Protein AF-A0A8T8WXA3-F1 (afdb_monomer_lite)

Foldseek 3Di:
DQAQPPAKDADPVVQWIFRDRDCVVCVLVVVVCLRTDHPVLLVVVVVVCVVQVQKDFADDPVNDDDLDPPQLALDPDSPDPHHRIDGDLHGPSLLVLLLVLQLVLLVVVLVPDDDPVVVVVVVVVPDDDQPQDDQLLLDVVLCVLLVQDCPFSRNSNSPVNSPRNDDPGRRSDFASDVQKGHDHSVVQSPWQCSCLLVVDPVCVVPVSQDWFAKHFGIAGAPPDPPDDGPVPGDFDPDPAPPVQCCLVVPPDDDPDPRGGDGFGKIQGIGSSHSLRHRQAIKGFAPFWDCQVQADAAPSGHTAQADSVPPPPRDRDRTHRIHQFDQHSSHGGRGGDGSSVVSND

Secondary structure (DSSP, 8-state):
----TTEEEEETTTTEEEEES-HHHHHHHHHTSTT-EEHHHHHHHHHHHHHTTSEEE---TTSS------SS---SS-----SSEEEPSS-HHHHHHHHHHHHHHHHHHHHHSPPHHHHHHHHTT--S----BPPTT-SHHHHHHTT--TTSHHHHHHHHHHHHS--SSPBS--EEETTEEPPPHHHHHS-TTTTGGGGSHHHHH-GGGPPBPPEEEEEEPPS-TTSPPPSS--EE-----HHHHTTTS-TTT--PPPPPEESEEEEPPB--STT--TTEEEEEEEEEE-TTS--B-TTSPBTT--TT-TTS-PPPS-EEEES--SB-SSSBTPPEEHHHHHH-

Structure (mmCIF, N/CA/C/O backbone):
data_AF-A0A8T8WXA3-F1
#
_entry.id   AF-A0A8T8WXA3-F1
#
loop_
_atom_site.group_PDB
_atom_site.id
_atom_site.type_symbol
_atom_site.label_atom_id
_atom_site.label_alt_id
_atom_site.label_comp_id
_atom_site.label_asym_id
_atom_site.label_entity_id
_atom_site.label_seq_id
_atom_site.pdbx_PDB_ins_code
_atom_site.Cartn_x
_atom_site.Cartn_y
_atom_site.Cartn_z
_atom_site.occupancy
_atom_site.B_iso_or_equiv
_atom_site.auth_seq_id
_atom_site.auth_comp_id
_atom_site.auth_asym_id
_atom_site.auth_atom_id
_atom_site.pdbx_PDB_model_num
ATOM 1 N N . MET A 1 1 ? 20.507 -0.175 -8.206 1.00 38.66 1 MET A N 1
ATOM 2 C CA . MET A 1 1 ? 20.680 0.757 -9.338 1.00 38.66 1 MET A CA 1
ATOM 3 C C . MET A 1 1 ? 19.318 1.174 -9.885 1.00 38.66 1 MET A C 1
ATOM 5 O O . MET A 1 1 ? 18.395 0.363 -9.798 1.00 38.66 1 MET A O 1
ATOM 9 N N . CYS A 1 2 ? 19.184 2.424 -10.346 1.00 40.28 2 CYS A N 1
ATOM 10 C CA . CYS A 1 2 ? 18.018 2.940 -11.089 1.00 40.28 2 CYS A CA 1
ATOM 11 C C . CYS A 1 2 ? 18.457 3.626 -12.387 1.00 40.28 2 CYS A C 1
ATOM 13 O O . CYS A 1 2 ? 17.884 4.638 -12.775 1.00 40.28 2 CYS A O 1
ATOM 15 N N . GLY A 1 3 ? 19.483 3.070 -13.032 1.00 47.25 3 GLY A N 1
ATOM 16 C CA . GLY A 1 3 ? 19.637 3.273 -14.459 1.00 47.25 3 GLY A CA 1
ATOM 17 C C . GLY A 1 3 ? 18.502 2.552 -15.181 1.00 47.25 3 GLY A C 1
ATOM 18 O O . GLY A 1 3 ? 18.026 1.510 -14.732 1.00 47.25 3 GLY A O 1
ATOM 19 N N . ASP A 1 4 ? 18.023 3.142 -16.260 1.00 52.88 4 ASP A N 1
ATOM 20 C CA . ASP A 1 4 ? 17.295 2.494 -17.346 1.00 52.88 4 ASP A CA 1
ATOM 21 C C . ASP A 1 4 ? 18.287 2.047 -18.434 1.00 52.88 4 ASP A C 1
ATOM 23 O O . ASP A 1 4 ? 17.951 2.046 -19.614 1.00 52.88 4 ASP A O 1
ATOM 27 N N . GLU A 1 5 ? 19.511 1.669 -18.038 1.00 56.62 5 GLU A N 1
ATOM 28 C CA . GLU A 1 5 ? 20.679 1.476 -18.915 1.00 56.62 5 GLU A CA 1
ATOM 29 C C . GLU A 1 5 ? 20.392 0.598 -20.131 1.00 56.62 5 GLU A C 1
ATOM 31 O O . GLU A 1 5 ? 20.907 0.846 -21.221 1.00 56.62 5 GLU A O 1
ATOM 36 N N . TYR A 1 6 ? 19.555 -0.420 -19.936 1.00 63.75 6 TYR A N 1
ATOM 37 C CA . TYR A 1 6 ? 19.190 -1.393 -20.959 1.00 63.75 6 TYR A CA 1
ATOM 38 C C . TYR A 1 6 ? 17.725 -1.269 -21.402 1.00 63.75 6 TYR A C 1
ATOM 40 O O . TYR A 1 6 ? 17.340 -1.854 -22.414 1.00 63.75 6 TYR A O 1
ATOM 48 N N . GLY A 1 7 ? 16.907 -0.494 -20.683 1.00 73.62 7 GLY A N 1
ATOM 49 C CA . GLY A 1 7 ? 15.503 -0.270 -21.005 1.00 73.62 7 GLY A CA 1
ATOM 50 C C . GLY A 1 7 ? 14.665 -1.553 -20.997 1.00 73.62 7 GLY A C 1
ATOM 51 O O . GLY A 1 7 ? 14.671 -2.323 -20.037 1.00 73.62 7 GLY A O 1
ATOM 52 N N . ILE A 1 8 ? 13.892 -1.757 -22.063 1.00 80.62 8 ILE A N 1
ATOM 53 C CA . ILE A 1 8 ? 13.016 -2.921 -22.229 1.00 80.62 8 ILE A CA 1
ATOM 54 C C . ILE A 1 8 ? 13.711 -3.934 -23.141 1.00 80.62 8 ILE A C 1
ATOM 56 O O . ILE A 1 8 ? 14.002 -3.631 -24.298 1.00 80.62 8 ILE A O 1
ATOM 60 N N . LEU A 1 9 ? 13.907 -5.157 -22.650 1.00 83.50 9 LEU A N 1
ATOM 61 C CA . LEU A 1 9 ? 14.245 -6.303 -23.488 1.00 83.50 9 LEU A CA 1
ATOM 62 C C . LEU A 1 9 ? 12.956 -6.964 -23.970 1.00 83.50 9 LEU A C 1
ATOM 64 O O . LEU A 1 9 ? 12.069 -7.231 -23.164 1.00 83.50 9 LEU A O 1
ATOM 68 N N . PHE A 1 10 ? 12.857 -7.241 -25.268 1.00 86.62 10 PHE A N 1
ATOM 69 C CA . PHE A 1 10 ? 11.704 -7.900 -25.880 1.00 86.62 10 PHE A CA 1
ATOM 70 C C . PHE A 1 10 ? 12.134 -9.203 -26.555 1.00 86.62 10 PHE A C 1
ATOM 72 O O . PHE A 1 10 ? 12.955 -9.195 -27.473 1.00 86.62 10 PHE A O 1
ATOM 79 N N . ASP A 1 11 ? 11.564 -10.315 -26.102 1.00 86.31 11 ASP A N 1
ATOM 80 C CA . ASP A 1 11 ? 11.699 -11.622 -26.724 1.00 86.31 11 ASP A CA 1
ATOM 81 C C . ASP A 1 11 ? 10.600 -11.784 -27.774 1.00 86.31 11 ASP A C 1
ATOM 83 O O . ASP A 1 11 ? 9.417 -11.955 -27.467 1.00 86.31 11 ASP A O 1
ATOM 87 N N . GLN A 1 12 ? 11.017 -11.751 -29.037 1.00 86.19 12 GLN A N 1
ATOM 88 C CA . GLN A 1 12 ? 10.130 -11.868 -30.190 1.00 86.19 12 GLN A CA 1
ATOM 89 C C . GLN A 1 12 ? 9.517 -13.267 -30.337 1.00 86.19 12 GLN A C 1
ATOM 91 O O . GLN A 1 12 ? 8.479 -13.400 -30.981 1.00 86.19 12 GLN A O 1
ATOM 96 N N . VAL A 1 13 ? 10.129 -14.306 -29.758 1.00 86.38 13 VAL A N 1
ATOM 97 C CA . VAL A 1 13 ? 9.637 -15.686 -29.871 1.00 86.38 13 VAL A CA 1
ATOM 98 C C . VAL A 1 13 ? 8.486 -15.916 -28.902 1.00 86.38 13 VAL A C 1
ATOM 100 O O . VAL A 1 13 ? 7.428 -16.393 -29.310 1.00 86.38 13 VAL A O 1
ATOM 103 N N . SER A 1 14 ? 8.658 -15.552 -27.628 1.00 85.06 14 SER A N 1
ATOM 104 C CA . SER A 1 14 ? 7.581 -15.661 -26.636 1.00 85.06 14 SER A CA 1
ATOM 105 C C . SER A 1 14 ? 6.612 -14.475 -26.641 1.00 85.06 14 SER A C 1
ATOM 107 O O . SER A 1 14 ? 5.578 -14.548 -25.975 1.00 85.06 14 SER A O 1
ATOM 109 N N . CYS A 1 15 ? 6.921 -13.410 -27.393 1.00 86.62 15 CYS A N 1
ATOM 110 C CA . CYS A 1 15 ? 6.188 -12.139 -27.409 1.00 86.62 15 CYS A CA 1
ATOM 111 C C . CYS A 1 15 ? 6.052 -11.524 -26.005 1.00 86.62 15 CYS A C 1
ATOM 113 O O . CYS A 1 15 ? 5.017 -10.958 -25.648 1.00 86.62 15 CYS A O 1
ATOM 115 N N . LYS A 1 16 ? 7.109 -11.641 -25.198 1.00 87.81 16 LYS A N 1
ATOM 116 C CA . LYS A 1 16 ? 7.185 -11.072 -23.850 1.00 87.81 16 LYS A CA 1
ATOM 117 C C . LYS A 1 16 ? 8.294 -10.041 -23.774 1.00 87.81 16 LYS A C 1
ATOM 119 O O . LYS A 1 16 ? 9.273 -10.105 -24.508 1.00 87.81 16 LYS A O 1
ATOM 124 N N . ALA A 1 17 ? 8.159 -9.109 -22.849 1.00 86.31 17 ALA A N 1
ATOM 125 C CA . ALA A 1 17 ? 9.183 -8.141 -22.519 1.00 86.31 17 ALA A CA 1
ATOM 126 C C . ALA A 1 17 ? 9.545 -8.207 -21.033 1.00 86.31 17 ALA A C 1
ATOM 128 O O . ALA A 1 17 ? 8.807 -8.763 -20.222 1.00 86.31 17 ALA A O 1
ATOM 129 N N . THR A 1 18 ? 10.684 -7.622 -20.686 1.00 80.94 18 THR A N 1
ATOM 130 C CA . THR A 1 18 ? 11.118 -7.383 -19.309 1.00 80.94 18 THR A CA 1
ATOM 131 C C . THR A 1 18 ? 11.860 -6.054 -19.231 1.00 80.94 18 THR A C 1
ATOM 133 O O . THR A 1 18 ? 12.542 -5.660 -20.180 1.00 80.94 18 THR A O 1
ATOM 136 N N . PHE A 1 19 ? 11.719 -5.342 -18.114 1.00 75.75 19 PHE A N 1
ATOM 137 C CA . PHE A 1 19 ? 12.472 -4.117 -17.867 1.00 75.75 19 PHE A CA 1
ATOM 138 C C . PHE A 1 19 ? 13.773 -4.416 -17.122 1.00 75.75 19 PHE A C 1
ATOM 140 O O . PHE A 1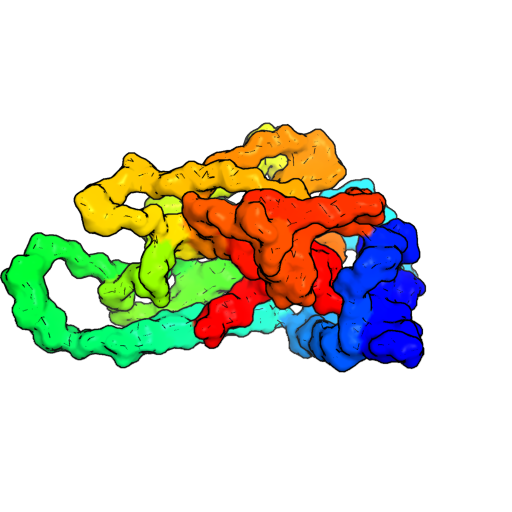 19 ? 13.770 -4.993 -16.028 1.00 75.75 19 PHE A O 1
ATOM 147 N N . VAL A 1 20 ? 14.887 -3.973 -17.699 1.00 71.69 20 VAL A N 1
ATOM 148 C CA . VAL A 1 20 ? 16.236 -4.220 -17.195 1.00 71.69 20 VAL A CA 1
ATOM 149 C C . VAL A 1 20 ? 16.865 -2.901 -16.775 1.00 71.69 20 VAL A C 1
ATOM 151 O O . VAL A 1 20 ? 17.272 -2.085 -17.597 1.00 71.69 20 VAL A O 1
ATOM 154 N N . THR A 1 21 ? 16.962 -2.714 -15.460 1.00 61.91 21 THR A N 1
ATOM 155 C CA . THR A 1 21 ? 17.607 -1.537 -14.863 1.00 61.91 21 THR A CA 1
ATOM 156 C C . THR A 1 21 ? 19.127 -1.559 -15.033 1.00 61.91 21 THR A C 1
ATOM 158 O O . THR A 1 21 ? 19.739 -0.568 -15.398 1.00 61.91 21 THR A O 1
ATOM 161 N N . HIS A 1 22 ? 19.738 -2.712 -14.783 1.00 61.91 22 HIS A N 1
ATOM 162 C CA . HIS A 1 22 ? 21.170 -2.965 -14.936 1.00 61.91 22 HIS A CA 1
ATOM 163 C C . HIS A 1 22 ? 21.350 -4.445 -15.269 1.00 61.91 22 HIS A C 1
ATOM 165 O O . HIS A 1 22 ? 20.691 -5.284 -14.650 1.00 61.91 22 HIS A O 1
ATOM 171 N N . CYS A 1 23 ? 22.190 -4.792 -16.241 1.00 59.22 23 CYS A N 1
ATOM 172 C CA . CYS A 1 23 ? 22.312 -6.176 -16.702 1.00 59.22 23 CYS A CA 1
ATOM 173 C C . CYS A 1 23 ? 22.665 -7.130 -15.549 1.00 59.22 23 CYS A C 1
ATOM 175 O O . CYS A 1 23 ? 21.961 -8.113 -15.353 1.00 59.22 23 CYS A O 1
ATOM 177 N N . GLU A 1 24 ? 23.639 -6.778 -14.705 1.00 59.41 24 GLU A N 1
ATOM 178 C CA . GLU A 1 24 ? 24.094 -7.630 -13.594 1.00 59.41 24 GLU A CA 1
ATOM 179 C C . GLU A 1 24 ? 23.073 -7.758 -12.447 1.00 59.41 24 GLU A C 1
ATOM 181 O O . GLU A 1 24 ? 23.000 -8.811 -11.826 1.00 59.41 24 GLU A O 1
ATOM 186 N N . ASP A 1 25 ? 22.228 -6.743 -12.200 1.00 58.06 25 ASP A N 1
ATOM 187 C CA . ASP A 1 25 ? 21.194 -6.792 -11.142 1.00 58.06 25 ASP A CA 1
ATOM 188 C C . ASP A 1 25 ? 19.953 -7.600 -11.579 1.00 58.06 25 ASP A C 1
ATOM 190 O O . ASP A 1 25 ? 19.042 -7.822 -10.778 1.00 58.06 25 ASP A O 1
ATOM 194 N N . ASN A 1 26 ? 19.859 -7.966 -12.863 1.00 63.88 26 ASN A N 1
ATOM 195 C CA . ASN A 1 26 ? 18.663 -8.569 -13.455 1.00 63.88 26 ASN A CA 1
ATOM 196 C C . ASN A 1 26 ? 18.905 -9.938 -14.092 1.00 63.88 26 ASN A C 1
ATOM 198 O O . ASN A 1 26 ? 17.934 -10.532 -14.553 1.00 63.88 26 ASN A O 1
ATOM 202 N N . LEU A 1 27 ? 20.139 -10.456 -14.115 1.00 65.62 27 LEU A N 1
ATOM 203 C CA . LEU A 1 27 ? 20.432 -11.766 -14.714 1.00 65.62 27 LEU A CA 1
ATOM 204 C C . LEU A 1 27 ? 19.546 -12.867 -14.123 1.00 65.62 27 LEU A C 1
ATOM 206 O O . LEU A 1 27 ? 18.917 -13.602 -14.879 1.00 65.62 27 LEU A O 1
ATOM 210 N N . ASP A 1 28 ? 19.392 -12.909 -12.803 1.00 63.38 28 ASP A N 1
ATOM 211 C CA . ASP A 1 28 ? 18.542 -13.900 -12.132 1.00 63.38 28 ASP A CA 1
ATOM 212 C C . ASP A 1 28 ? 17.065 -13.752 -12.540 1.00 63.38 28 ASP A C 1
ATOM 214 O O . ASP A 1 28 ? 16.380 -14.718 -12.869 1.00 63.38 28 ASP A O 1
ATOM 218 N N . ARG A 1 29 ? 16.571 -12.514 -12.648 1.00 64.62 29 ARG A N 1
ATOM 219 C CA . ARG A 1 29 ? 15.197 -12.207 -13.090 1.00 64.62 29 ARG A CA 1
ATOM 220 C C . ARG A 1 29 ? 14.939 -12.587 -14.550 1.00 64.62 29 ARG A C 1
ATOM 222 O O . ARG A 1 29 ? 13.836 -13.019 -14.894 1.00 64.62 29 ARG A O 1
ATOM 229 N N . ILE A 1 30 ? 15.942 -12.403 -15.405 1.00 69.25 30 ILE A N 1
ATOM 230 C CA . ILE A 1 30 ? 15.888 -12.738 -16.830 1.00 69.25 30 ILE A CA 1
ATOM 231 C C . ILE A 1 30 ? 15.927 -14.259 -17.006 1.00 69.25 30 ILE A C 1
ATOM 233 O O . ILE A 1 30 ? 15.106 -14.798 -17.750 1.00 69.25 30 ILE A O 1
ATOM 237 N N . ASN A 1 31 ? 16.830 -14.939 -16.296 1.00 71.00 31 ASN A N 1
ATOM 238 C CA . ASN A 1 31 ? 17.073 -16.377 -16.418 1.00 71.00 31 ASN A CA 1
ATOM 239 C C . ASN A 1 31 ? 15.916 -17.225 -15.877 1.00 71.00 31 ASN A C 1
ATOM 241 O O . ASN A 1 31 ? 15.622 -18.287 -16.419 1.00 71.00 31 ASN A O 1
ATOM 245 N N . THR A 1 32 ? 15.230 -16.749 -14.840 1.00 68.56 32 THR A N 1
ATOM 246 C CA . THR A 1 32 ? 14.120 -17.473 -14.193 1.00 68.56 32 THR A CA 1
ATOM 247 C C . THR A 1 32 ? 12.794 -17.346 -14.939 1.00 68.56 32 THR A C 1
ATOM 249 O O . THR A 1 32 ? 11.834 -18.057 -14.644 1.00 68.56 32 THR A O 1
ATOM 252 N N . GLY A 1 33 ? 12.699 -16.442 -15.918 1.00 70.81 33 GLY A N 1
ATOM 253 C CA . GLY A 1 33 ? 11.468 -16.226 -16.678 1.00 70.81 33 GLY A CA 1
ATOM 254 C C . GLY A 1 33 ? 10.429 -15.347 -15.964 1.00 70.81 33 GLY A C 1
ATOM 255 O O . GLY A 1 33 ? 9.471 -14.910 -16.599 1.00 70.81 33 GLY A O 1
ATOM 256 N N . TYR A 1 34 ? 10.596 -15.052 -14.671 1.00 69.81 34 TYR A N 1
ATOM 257 C CA . TYR A 1 34 ? 9.570 -14.388 -13.856 1.00 69.81 34 TYR A CA 1
ATOM 258 C C . TYR A 1 34 ? 9.343 -12.914 -14.199 1.00 69.81 34 TYR A C 1
ATOM 260 O O . TYR A 1 34 ? 8.222 -12.426 -14.064 1.00 69.81 34 TYR A O 1
ATOM 268 N N . ALA A 1 35 ? 10.380 -12.210 -14.654 1.00 72.00 35 ALA A N 1
ATOM 269 C CA . ALA A 1 35 ? 10.259 -10.807 -15.044 1.00 72.00 35 ALA A CA 1
ATOM 270 C C . ALA A 1 35 ? 9.652 -10.619 -16.448 1.00 72.00 35 ALA A C 1
ATOM 272 O O . ALA A 1 35 ? 9.384 -9.493 -16.861 1.00 72.00 35 ALA A O 1
ATOM 273 N N . TRP A 1 36 ? 9.427 -11.712 -17.189 1.00 80.50 36 TRP A N 1
ATOM 274 C CA . TRP A 1 36 ? 8.890 -11.663 -18.545 1.00 80.50 36 TRP A CA 1
ATOM 275 C C . TRP A 1 36 ? 7.363 -11.580 -18.541 1.00 80.50 36 TRP A C 1
ATOM 277 O O . TRP A 1 36 ? 6.662 -12.534 -18.188 1.00 80.50 36 TRP A O 1
ATOM 287 N N . LYS A 1 37 ? 6.844 -10.447 -19.006 1.00 83.56 37 LYS A N 1
ATOM 288 C CA . LYS A 1 37 ? 5.414 -10.127 -19.085 1.00 83.56 37 LYS A CA 1
ATOM 289 C C . LYS A 1 37 ? 4.998 -9.827 -20.527 1.00 83.56 37 LYS A C 1
ATOM 291 O O . LYS A 1 37 ? 5.862 -9.493 -21.337 1.00 83.56 37 LYS A O 1
ATOM 296 N N . PRO A 1 38 ? 3.707 -9.938 -20.886 1.00 88.38 38 PRO A N 1
ATOM 297 C CA . PRO A 1 38 ? 3.214 -9.393 -22.147 1.00 88.38 38 PRO A CA 1
ATOM 298 C C . PRO A 1 38 ? 3.647 -7.932 -22.306 1.00 88.38 38 PRO A C 1
ATOM 300 O O . PRO A 1 38 ? 3.674 -7.171 -21.334 1.00 88.38 38 PRO A O 1
ATOM 303 N N . LEU A 1 39 ? 4.000 -7.540 -23.527 1.00 85.19 39 LEU A N 1
ATOM 304 C CA . LEU A 1 39 ? 4.508 -6.197 -23.809 1.00 85.19 39 LEU A CA 1
ATOM 305 C C . LEU A 1 39 ? 3.503 -5.106 -23.395 1.00 85.19 39 LEU A C 1
ATOM 307 O O . LEU A 1 39 ? 3.884 -4.046 -22.899 1.00 85.19 39 LEU A O 1
ATOM 311 N N . GLU A 1 40 ? 2.214 -5.397 -23.536 1.00 85.75 40 GLU A N 1
ATOM 312 C CA . GLU A 1 40 ? 1.098 -4.542 -23.146 1.00 85.75 40 GLU A CA 1
ATOM 313 C C . GLU A 1 40 ? 1.050 -4.294 -21.633 1.00 85.75 40 GLU A C 1
ATOM 315 O O . GLU A 1 40 ? 0.712 -3.189 -21.211 1.00 85.75 40 GLU A O 1
ATOM 320 N N . GLU A 1 41 ? 1.419 -5.285 -20.813 1.00 83.69 41 GLU A N 1
ATOM 321 C CA . GLU A 1 41 ? 1.477 -5.149 -19.350 1.00 83.69 41 GLU A CA 1
ATOM 322 C C . GLU A 1 41 ? 2.593 -4.173 -18.956 1.00 83.69 41 GLU A C 1
ATOM 324 O O . GLU A 1 41 ? 2.374 -3.268 -18.147 1.00 83.69 41 GLU A O 1
ATOM 329 N N . ILE A 1 42 ? 3.760 -4.282 -19.602 1.00 79.94 42 ILE A N 1
ATOM 330 C CA . ILE A 1 42 ? 4.893 -3.377 -19.366 1.00 79.94 42 ILE A CA 1
ATOM 331 C C . ILE A 1 42 ? 4.555 -1.959 -19.813 1.00 79.94 42 ILE A C 1
ATOM 333 O O . ILE A 1 42 ? 4.721 -1.017 -19.037 1.00 79.94 42 ILE A O 1
ATOM 337 N N . TYR A 1 43 ? 4.026 -1.773 -21.023 1.00 82.62 43 TYR A N 1
ATOM 338 C CA . TYR A 1 43 ? 3.629 -0.436 -21.468 1.00 82.62 43 TYR A CA 1
ATOM 339 C C . TYR A 1 43 ? 2.502 0.154 -20.622 1.00 82.62 43 TYR A C 1
ATOM 341 O O . TYR A 1 43 ? 2.533 1.350 -20.326 1.00 82.62 43 TYR A O 1
ATOM 349 N N . GLY A 1 44 ? 1.553 -0.667 -20.169 1.00 82.56 44 GLY A N 1
ATOM 350 C CA . GLY A 1 44 ? 0.530 -0.254 -19.212 1.00 82.56 44 GLY A CA 1
ATOM 351 C C . GLY A 1 44 ? 1.142 0.286 -17.918 1.00 82.56 44 GLY A C 1
ATOM 352 O O . GLY A 1 44 ? 0.766 1.371 -17.468 1.00 82.56 44 GLY A O 1
ATOM 353 N N . ALA A 1 45 ? 2.137 -0.409 -17.362 1.00 77.81 45 ALA A N 1
ATOM 354 C CA . ALA A 1 45 ? 2.854 0.037 -16.169 1.00 77.81 45 ALA A CA 1
ATOM 355 C C . ALA A 1 45 ? 3.610 1.362 -16.398 1.00 77.81 45 ALA A C 1
ATOM 357 O O . ALA A 1 45 ? 3.528 2.267 -15.565 1.00 77.81 45 ALA A O 1
ATOM 358 N N . TYR A 1 46 ? 4.270 1.534 -17.547 1.00 77.38 46 TYR A N 1
ATOM 359 C CA . TYR A 1 46 ? 4.927 2.794 -17.922 1.00 77.38 46 TYR A CA 1
ATOM 360 C C . TYR A 1 46 ? 3.957 3.965 -18.034 1.00 77.38 46 TYR A C 1
ATOM 362 O O . TYR A 1 46 ? 4.192 5.030 -17.458 1.00 77.38 46 TYR A O 1
ATOM 370 N N . LEU A 1 47 ? 2.856 3.772 -18.758 1.00 82.94 47 LEU A N 1
ATOM 371 C CA . LEU A 1 47 ? 1.832 4.798 -18.916 1.00 82.94 47 LEU A CA 1
ATOM 372 C C . LEU A 1 47 ? 1.230 5.173 -17.562 1.00 82.94 47 LEU A C 1
ATOM 374 O O . LEU A 1 47 ? 1.043 6.358 -17.293 1.00 82.94 47 LEU A O 1
ATOM 378 N N . ALA A 1 48 ? 1.005 4.195 -16.682 1.00 79.62 48 ALA A N 1
ATOM 379 C CA . ALA A 1 48 ? 0.547 4.448 -15.322 1.00 79.62 48 ALA A CA 1
ATOM 380 C C . ALA A 1 48 ? 1.567 5.267 -14.512 1.00 79.62 48 ALA A C 1
ATOM 382 O O . ALA A 1 48 ? 1.175 6.210 -13.821 1.00 79.62 48 ALA A O 1
ATOM 383 N N . MET A 1 49 ? 2.869 4.974 -14.618 1.00 77.69 49 MET A N 1
ATOM 384 C CA . MET A 1 49 ? 3.925 5.757 -13.958 1.00 77.69 49 MET A CA 1
ATOM 385 C C . MET A 1 49 ? 3.992 7.202 -14.468 1.00 77.69 49 MET A C 1
ATOM 387 O O . MET A 1 49 ? 4.123 8.128 -13.667 1.00 77.69 49 MET A O 1
ATOM 391 N N . ILE A 1 50 ? 3.859 7.415 -15.778 1.00 80.38 50 ILE A N 1
ATOM 392 C CA . ILE A 1 50 ? 3.841 8.757 -16.377 1.00 80.38 50 ILE A CA 1
ATOM 393 C C . ILE A 1 50 ? 2.581 9.514 -15.943 1.00 80.38 50 ILE A C 1
ATOM 395 O O . ILE A 1 50 ? 2.668 10.648 -15.475 1.00 80.38 50 ILE A O 1
ATOM 399 N N . ALA A 1 51 ? 1.409 8.884 -16.045 1.00 83.12 51 ALA A N 1
ATOM 400 C CA . ALA A 1 51 ? 0.128 9.501 -15.702 1.00 83.12 51 ALA A CA 1
ATOM 401 C C . ALA A 1 51 ? 0.039 9.880 -14.214 1.00 83.12 51 ALA A C 1
ATOM 403 O O . ALA A 1 51 ? -0.523 10.919 -13.868 1.00 83.12 51 ALA A O 1
ATOM 404 N N . SER A 1 52 ? 0.634 9.070 -13.337 1.00 79.31 52 SER A N 1
ATOM 405 C CA . SER A 1 52 ? 0.739 9.364 -11.903 1.00 79.31 52 SER A CA 1
ATOM 406 C C . SER A 1 52 ? 1.863 10.341 -11.559 1.00 79.31 52 SER A C 1
ATOM 408 O O . SER A 1 52 ? 1.970 10.726 -10.402 1.00 79.31 52 SER A O 1
ATOM 410 N N . ARG A 1 53 ? 2.681 10.776 -12.531 1.00 82.38 53 ARG A N 1
ATOM 411 C CA . ARG A 1 53 ? 3.903 11.573 -12.316 1.00 82.38 53 ARG A CA 1
ATOM 412 C C . ARG A 1 53 ? 4.894 10.913 -11.358 1.00 82.38 53 ARG A C 1
ATOM 414 O O . ARG A 1 53 ? 5.651 11.588 -10.670 1.00 82.38 53 ARG A O 1
ATOM 421 N N . LYS A 1 54 ? 4.913 9.580 -11.311 1.00 77.31 54 LYS A N 1
ATOM 422 C CA . LYS A 1 54 ? 5.927 8.816 -10.567 1.00 77.31 54 LYS A CA 1
ATOM 423 C C . LYS A 1 54 ? 7.320 9.001 -11.153 1.00 77.31 54 LYS A C 1
ATOM 425 O O . LYS A 1 54 ? 8.299 8.783 -10.448 1.00 77.31 54 LYS A O 1
ATOM 430 N N . VAL A 1 55 ? 7.396 9.382 -12.426 1.00 74.81 55 VAL A N 1
ATOM 431 C CA . VAL A 1 55 ? 8.635 9.666 -13.142 1.00 74.81 55 VAL A CA 1
ATOM 432 C C . VAL A 1 55 ? 8.518 11.039 -13.790 1.00 74.81 55 VAL A C 1
ATOM 434 O O . VAL A 1 55 ? 7.556 11.304 -14.511 1.00 74.81 55 VAL A O 1
ATOM 437 N N . GLU A 1 56 ? 9.493 11.908 -13.543 1.00 73.06 56 GLU A N 1
ATOM 438 C CA . GLU A 1 56 ? 9.566 13.244 -14.138 1.00 73.06 56 GLU A CA 1
ATOM 439 C C . GLU A 1 56 ? 10.936 13.494 -14.770 1.00 73.06 56 GLU A C 1
ATOM 441 O O . GLU A 1 56 ? 11.962 13.042 -14.266 1.00 73.06 56 GLU A O 1
ATOM 446 N N . VAL A 1 57 ? 10.955 14.255 -15.865 1.00 73.44 57 VAL A N 1
ATOM 447 C CA . VAL A 1 57 ? 12.195 14.736 -16.486 1.00 73.44 57 VAL A CA 1
ATOM 448 C C . VAL A 1 57 ? 12.702 15.929 -15.679 1.00 73.44 57 VAL A C 1
ATOM 450 O O . VAL A 1 57 ? 12.083 16.994 -15.677 1.00 73.44 57 VAL A O 1
ATOM 453 N N . ARG A 1 58 ? 13.852 15.789 -15.023 1.00 65.94 58 ARG A N 1
ATOM 454 C CA . ARG A 1 58 ? 14.593 16.903 -14.436 1.00 65.94 58 ARG A CA 1
ATOM 455 C C . ARG A 1 58 ? 15.548 17.488 -15.472 1.00 65.94 58 ARG A C 1
ATOM 457 O O . ARG A 1 58 ? 16.537 16.866 -15.851 1.00 65.94 58 ARG A O 1
ATOM 464 N N . GLN A 1 59 ? 15.268 18.716 -15.903 1.00 60.41 59 GLN A N 1
ATOM 465 C CA . GLN A 1 59 ? 16.269 19.538 -16.578 1.00 60.41 59 GLN A CA 1
ATOM 466 C C . GLN A 1 59 ? 17.216 20.111 -15.529 1.00 60.41 59 GLN A C 1
ATOM 468 O O . GLN A 1 59 ? 16.789 20.811 -14.610 1.00 60.41 59 GLN A O 1
ATOM 473 N N . TRP A 1 60 ? 18.501 19.789 -15.648 1.00 58.53 60 TRP A N 1
ATOM 474 C CA . TRP A 1 60 ? 19.497 20.287 -14.714 1.00 58.53 60 TRP A CA 1
ATOM 475 C C . TRP A 1 60 ? 19.890 21.734 -15.059 1.00 58.53 60 TRP A C 1
ATOM 477 O O . TRP A 1 60 ? 20.222 21.989 -16.220 1.00 58.53 60 TRP A O 1
ATOM 487 N N . PRO A 1 61 ? 19.914 22.677 -14.094 1.00 56.38 61 PRO A N 1
ATOM 488 C CA . PRO A 1 61 ? 20.185 24.092 -14.370 1.00 56.38 61 PRO A CA 1
ATOM 489 C C . PRO A 1 61 ? 21.524 24.354 -15.071 1.00 56.38 61 PRO A C 1
ATOM 491 O O . PRO A 1 61 ? 21.633 25.289 -15.857 1.00 56.38 61 PRO A O 1
ATOM 494 N N . SER A 1 62 ? 22.544 23.528 -14.809 1.00 59.91 62 SER A N 1
ATOM 495 C CA . SER A 1 62 ? 23.879 23.679 -15.405 1.00 59.91 62 SER A CA 1
ATOM 496 C C . SER A 1 62 ? 24.100 22.854 -16.681 1.00 59.91 62 SER A C 1
ATOM 498 O O . SER A 1 62 ? 25.209 22.848 -17.212 1.00 59.91 62 SER A O 1
ATOM 500 N N . GLY A 1 63 ? 23.083 22.130 -17.174 1.00 56.75 63 GLY A N 1
ATOM 501 C CA . GLY A 1 63 ? 23.191 21.276 -18.368 1.00 56.75 63 GLY A CA 1
ATOM 502 C C . GLY A 1 63 ? 24.133 20.072 -18.217 1.00 56.75 63 GLY A C 1
ATOM 503 O O . GLY A 1 63 ? 24.387 19.366 -19.191 1.00 56.75 63 GLY A O 1
ATOM 504 N N . ARG A 1 64 ? 24.660 19.828 -17.011 1.00 50.66 64 ARG A N 1
ATOM 505 C CA . ARG A 1 64 ? 25.600 18.748 -16.707 1.00 50.66 64 ARG A CA 1
ATOM 506 C C . ARG A 1 64 ? 25.042 17.877 -15.591 1.00 50.66 64 ARG A C 1
ATOM 508 O O . ARG A 1 64 ? 24.680 18.398 -14.544 1.00 50.66 64 ARG A O 1
ATOM 515 N N . TRP A 1 65 ? 25.017 16.565 -15.807 1.00 53.31 65 TRP A N 1
ATOM 516 C CA . TRP A 1 65 ? 24.664 15.575 -14.789 1.00 53.31 65 TRP A CA 1
ATOM 517 C C . TRP A 1 65 ? 25.706 15.622 -13.663 1.00 53.31 65 TRP A C 1
ATOM 519 O O . TRP A 1 65 ? 26.802 15.084 -13.807 1.00 53.31 65 TRP A O 1
ATOM 529 N N . SER A 1 66 ? 25.417 16.345 -12.581 1.00 44.28 66 SER A N 1
ATOM 530 C CA . SER A 1 66 ? 26.218 16.321 -11.354 1.00 44.28 66 SER A CA 1
ATOM 531 C C . SER A 1 66 ? 25.538 15.457 -10.302 1.00 44.28 66 SER A C 1
ATOM 533 O O . SER A 1 66 ? 24.315 15.464 -10.196 1.00 44.28 66 SER A O 1
ATOM 535 N N . TRP A 1 67 ? 26.346 14.750 -9.512 1.00 45.41 67 TRP A N 1
ATOM 536 C CA . TRP A 1 67 ? 25.963 13.817 -8.443 1.00 45.41 67 TRP A CA 1
ATOM 537 C C . TRP A 1 67 ? 25.323 14.502 -7.221 1.00 45.41 67 TRP A C 1
ATOM 539 O O . TRP A 1 67 ? 25.703 14.225 -6.085 1.00 45.41 67 TRP A O 1
ATOM 549 N N . GLU A 1 68 ? 24.423 15.462 -7.422 1.00 38.78 68 GLU A N 1
ATOM 550 C CA . GLU A 1 68 ? 23.844 16.197 -6.303 1.00 38.78 68 GLU A CA 1
ATOM 551 C C . GLU A 1 68 ? 22.798 15.335 -5.589 1.00 38.78 68 GLU A C 1
ATOM 553 O O . GLU A 1 68 ? 21.748 14.979 -6.128 1.00 38.78 68 GLU A O 1
ATOM 558 N N . THR A 1 69 ? 23.132 15.013 -4.343 1.00 42.25 69 THR A N 1
ATOM 559 C CA . THR A 1 69 ? 22.293 14.454 -3.288 1.00 42.25 69 THR A CA 1
ATOM 560 C C . THR A 1 69 ? 21.168 15.427 -2.941 1.00 42.25 69 THR A C 1
ATOM 562 O O . THR A 1 69 ? 21.158 16.059 -1.886 1.00 42.25 69 THR A O 1
ATOM 565 N N . ASP A 1 70 ? 20.196 15.574 -3.838 1.00 37.31 70 ASP A N 1
ATOM 566 C CA . ASP A 1 70 ? 18.998 16.353 -3.555 1.00 37.31 70 ASP A CA 1
ATOM 567 C C . ASP A 1 70 ? 18.061 15.545 -2.637 1.00 37.31 70 ASP A C 1
ATOM 569 O O . ASP A 1 70 ? 17.212 14.772 -3.073 1.00 37.31 70 ASP A O 1
ATOM 573 N N . THR A 1 71 ? 18.356 15.677 -1.343 1.00 41.94 71 THR A N 1
ATOM 574 C CA . THR A 1 71 ? 17.525 15.606 -0.125 1.00 41.94 71 THR A CA 1
ATOM 575 C C . THR A 1 71 ? 16.581 14.430 0.169 1.00 41.94 71 THR A C 1
ATOM 577 O O . THR A 1 71 ? 16.173 14.311 1.324 1.00 41.94 71 THR A O 1
ATOM 580 N N . ASP A 1 72 ? 16.330 13.497 -0.748 1.00 43.84 72 ASP A N 1
ATOM 581 C CA . ASP A 1 72 ? 15.559 12.275 -0.448 1.00 43.84 72 ASP A CA 1
ATOM 582 C C . ASP A 1 72 ? 16.410 10.994 -0.451 1.00 43.84 72 ASP A C 1
ATOM 584 O O . ASP A 1 72 ? 15.928 9.943 -0.043 1.00 43.84 72 ASP A O 1
ATOM 588 N N . GLN A 1 73 ? 17.681 11.057 -0.866 1.00 43.19 73 GLN A N 1
ATOM 589 C CA . GLN A 1 73 ? 18.544 9.877 -0.957 1.00 43.19 73 GLN A CA 1
ATOM 590 C C . GLN A 1 73 ? 19.291 9.596 0.346 1.00 43.19 73 GLN A C 1
ATOM 592 O O . GLN A 1 73 ? 20.044 10.413 0.868 1.00 43.19 73 GLN A O 1
ATOM 597 N N . LEU A 1 74 ? 19.101 8.375 0.830 1.00 40.97 74 LEU A N 1
ATOM 598 C CA . LEU A 1 74 ? 19.612 7.877 2.102 1.00 40.97 74 LEU A CA 1
ATOM 599 C C . LEU A 1 74 ? 20.793 6.899 1.938 1.00 40.97 74 LEU A C 1
ATOM 601 O O . LEU A 1 74 ? 21.378 6.419 2.908 1.00 40.97 74 LEU A O 1
ATOM 605 N N . ALA A 1 75 ? 21.156 6.571 0.699 1.00 40.28 75 ALA A N 1
ATOM 606 C CA . ALA A 1 75 ? 22.263 5.673 0.419 1.00 40.28 75 ALA A CA 1
ATOM 607 C C . ALA A 1 75 ? 23.559 6.470 0.218 1.00 40.28 75 ALA A C 1
ATOM 609 O O . ALA A 1 75 ? 23.704 7.178 -0.770 1.00 40.28 75 ALA A O 1
ATOM 610 N N . ASN A 1 76 ? 24.545 6.249 1.095 1.00 39.00 76 ASN A N 1
ATOM 611 C CA . ASN A 1 76 ? 25.963 6.636 0.945 1.00 39.00 76 ASN A CA 1
ATOM 612 C C . ASN A 1 76 ? 26.670 5.980 -0.260 1.00 39.00 76 ASN A C 1
ATOM 614 O O . ASN A 1 76 ? 27.889 5.825 -0.269 1.00 39.00 76 ASN A O 1
ATOM 618 N N . ASN A 1 77 ? 25.922 5.522 -1.256 1.00 38.72 77 ASN A N 1
ATOM 619 C CA . ASN A 1 77 ? 26.490 4.970 -2.463 1.00 38.72 77 ASN A CA 1
ATOM 620 C C . ASN A 1 77 ? 26.214 6.006 -3.556 1.00 38.72 77 ASN A C 1
ATOM 622 O O . ASN A 1 77 ? 25.041 6.341 -3.735 1.00 38.72 77 ASN A O 1
ATOM 626 N N . PRO A 1 78 ? 27.235 6.531 -4.256 1.00 40.44 78 PRO A N 1
ATOM 627 C CA . PRO A 1 78 ? 27.035 7.341 -5.448 1.00 40.44 78 PRO A CA 1
ATOM 628 C C . PRO A 1 78 ? 26.461 6.412 -6.521 1.00 40.44 78 PRO A C 1
ATOM 630 O O . PRO A 1 78 ? 27.171 5.905 -7.380 1.00 40.44 78 PRO A O 1
ATOM 633 N N . ILE A 1 79 ? 25.182 6.061 -6.390 1.00 44.69 79 ILE A N 1
ATOM 634 C CA . ILE A 1 79 ? 24.479 5.287 -7.398 1.00 44.69 79 ILE A CA 1
ATOM 635 C C . ILE A 1 79 ? 24.288 6.259 -8.541 1.00 44.69 79 ILE A C 1
ATOM 637 O O . ILE A 1 79 ? 23.632 7.286 -8.376 1.00 44.69 79 ILE A O 1
ATOM 641 N N . GLU A 1 80 ? 24.896 5.924 -9.669 1.00 46.84 80 GLU A N 1
ATOM 642 C CA . GLU A 1 80 ? 24.814 6.676 -10.905 1.00 46.84 80 GLU A CA 1
ATOM 643 C C . GLU A 1 80 ? 23.343 6.998 -11.204 1.00 46.84 80 GLU A C 1
ATOM 645 O O . GLU A 1 80 ? 22.515 6.118 -11.451 1.00 46.84 80 GLU A O 1
ATOM 650 N N . THR A 1 81 ? 22.981 8.278 -11.116 1.00 47.97 81 THR A N 1
ATOM 651 C CA . THR A 1 81 ? 21.758 8.786 -11.735 1.00 47.97 81 THR A CA 1
ATOM 652 C C . THR A 1 81 ? 22.017 8.807 -13.229 1.00 47.97 81 THR A C 1
ATOM 654 O O . THR A 1 81 ? 22.564 9.773 -13.761 1.00 47.97 81 THR A O 1
ATOM 657 N N . ILE A 1 82 ? 21.704 7.699 -13.889 1.00 49.53 82 ILE A N 1
ATOM 658 C CA . ILE A 1 82 ? 21.768 7.597 -15.340 1.00 49.53 82 ILE A CA 1
ATOM 659 C C . ILE A 1 82 ? 20.448 8.142 -15.877 1.00 49.53 82 ILE A C 1
ATOM 661 O O . ILE A 1 82 ? 19.380 7.592 -15.628 1.00 49.53 82 ILE A O 1
ATOM 665 N N . GLY A 1 83 ? 20.538 9.269 -16.579 1.00 55.03 83 GLY A N 1
ATOM 666 C CA . GLY A 1 83 ? 19.415 9.873 -17.286 1.00 55.03 83 GLY A CA 1
ATOM 667 C C . GLY A 1 83 ? 18.673 10.979 -16.522 1.00 55.03 83 GLY A C 1
ATOM 668 O O . GLY A 1 83 ? 18.907 11.223 -15.338 1.00 55.03 83 GLY A O 1
ATOM 669 N N . PRO A 1 84 ? 17.758 11.683 -17.211 1.00 63.00 84 PRO A N 1
ATOM 670 C CA . PRO A 1 84 ? 17.040 12.843 -16.688 1.00 63.00 84 PRO A CA 1
ATOM 671 C C . PRO A 1 84 ? 15.933 12.518 -15.694 1.00 63.00 84 PRO A C 1
ATOM 673 O O . PRO A 1 84 ? 15.174 13.408 -15.321 1.00 63.00 84 PRO A O 1
ATOM 676 N N . TRP A 1 85 ? 15.779 11.265 -15.294 1.00 67.94 85 TRP A N 1
ATOM 677 C CA . TRP A 1 85 ? 14.562 10.801 -14.653 1.00 67.94 85 TRP A CA 1
ATOM 678 C C . TRP A 1 85 ? 14.642 10.929 -13.132 1.00 67.94 85 TRP A C 1
ATOM 680 O O . TRP A 1 85 ? 15.484 10.318 -12.476 1.00 67.94 85 TRP A O 1
ATOM 690 N N . ARG A 1 86 ? 13.720 11.699 -12.550 1.00 70.50 86 ARG A N 1
ATOM 691 C CA . ARG A 1 86 ? 13.444 11.692 -11.112 1.00 70.50 86 ARG A CA 1
ATOM 692 C C . ARG A 1 86 ? 12.306 10.716 -10.837 1.00 70.50 86 ARG A C 1
ATOM 694 O O . ARG A 1 86 ? 11.202 10.906 -11.342 1.00 70.50 86 ARG A O 1
ATOM 701 N N . PHE A 1 87 ? 12.574 9.716 -10.002 1.00 72.38 87 PHE A N 1
ATOM 702 C CA . PHE A 1 87 ? 11.553 8.819 -9.469 1.00 72.38 87 PHE A CA 1
ATOM 703 C C . PHE A 1 87 ? 11.007 9.374 -8.155 1.00 72.38 87 PHE A C 1
ATOM 705 O O . PHE A 1 87 ? 11.770 9.715 -7.251 1.00 72.38 87 PHE A O 1
ATOM 712 N N . HIS A 1 88 ? 9.685 9.443 -8.047 1.00 75.50 88 HIS A N 1
ATOM 713 C CA . HIS A 1 88 ? 8.986 9.850 -6.833 1.00 75.50 88 HIS A CA 1
ATOM 714 C C . HIS A 1 88 ? 8.521 8.617 -6.058 1.00 75.50 88 HIS A C 1
ATOM 716 O O . HIS A 1 88 ? 7.870 7.725 -6.612 1.00 75.50 88 HIS A O 1
ATOM 722 N N . THR A 1 89 ? 8.830 8.573 -4.762 1.00 76.69 89 THR A N 1
ATOM 723 C CA . THR A 1 89 ? 8.458 7.462 -3.867 1.00 76.69 89 THR A CA 1
ATOM 724 C C . THR A 1 89 ? 6.931 7.334 -3.761 1.00 76.69 89 THR A C 1
ATOM 726 O O . THR A 1 89 ? 6.355 6.244 -3.870 1.00 76.69 89 THR A O 1
ATOM 729 N N . TYR A 1 90 ? 6.251 8.477 -3.682 1.00 85.12 90 TYR A N 1
ATOM 730 C CA . TYR A 1 90 ? 4.822 8.654 -3.895 1.00 85.12 90 TYR A CA 1
ATOM 731 C C . TYR A 1 90 ? 4.524 10.027 -4.501 1.00 85.12 90 TYR A C 1
ATOM 733 O O . TYR A 1 90 ? 5.364 10.919 -4.520 1.00 85.12 90 TYR A O 1
ATOM 741 N N . THR A 1 91 ? 3.309 10.183 -5.009 1.00 88.38 91 THR A N 1
ATOM 742 C CA . THR A 1 91 ? 2.821 11.394 -5.668 1.00 88.38 91 THR A CA 1
ATOM 743 C C . THR A 1 91 ? 1.495 11.829 -5.043 1.00 88.38 91 THR A C 1
ATOM 745 O O . THR A 1 91 ? 0.804 11.013 -4.420 1.00 88.38 91 THR A O 1
ATOM 748 N N . PRO A 1 92 ? 1.078 13.096 -5.224 1.00 91.88 92 PRO A N 1
ATOM 749 C CA . PRO A 1 92 ? -0.249 13.544 -4.803 1.00 91.88 92 PRO A CA 1
ATOM 750 C C . PRO A 1 92 ? -1.383 12.705 -5.410 1.00 91.88 92 PRO A C 1
ATOM 752 O O . PRO A 1 92 ? -2.387 12.456 -4.745 1.00 91.88 92 PRO A O 1
ATOM 755 N N . THR A 1 93 ? -1.198 12.215 -6.640 1.00 91.81 93 THR A N 1
ATOM 756 C CA . THR A 1 93 ? -2.153 11.334 -7.321 1.00 91.81 93 THR A CA 1
ATOM 757 C C . THR A 1 93 ? -2.320 10.006 -6.587 1.00 91.81 93 THR A C 1
ATOM 759 O O . THR A 1 93 ? -3.450 9.563 -6.394 1.00 91.81 93 THR A O 1
ATOM 762 N N . ASP A 1 94 ? -1.234 9.394 -6.102 1.00 91.19 94 ASP A N 1
ATOM 763 C CA . ASP A 1 94 ? -1.328 8.155 -5.313 1.00 91.19 94 ASP A CA 1
ATOM 764 C C . ASP A 1 94 ? -2.150 8.359 -4.039 1.00 91.19 94 ASP A C 1
ATOM 766 O O . ASP A 1 94 ? -2.981 7.519 -3.686 1.00 91.19 94 ASP A O 1
ATOM 770 N N . VAL A 1 95 ? -1.918 9.482 -3.349 1.00 94.69 95 VAL A N 1
ATOM 771 C CA . VAL A 1 95 ? -2.646 9.836 -2.124 1.00 94.69 95 VAL A CA 1
ATOM 772 C C . VAL A 1 95 ? -4.122 10.036 -2.442 1.00 94.69 95 VAL A C 1
ATOM 774 O O . VAL A 1 95 ? -4.971 9.480 -1.751 1.00 94.69 95 VAL A O 1
ATOM 777 N N . GLN A 1 96 ? -4.438 10.770 -3.510 1.00 95.00 96 GLN A N 1
ATOM 778 C CA . GLN A 1 96 ? -5.815 11.010 -3.932 1.00 95.00 96 GLN A CA 1
ATOM 779 C C . GLN A 1 96 ? -6.549 9.706 -4.265 1.00 95.00 96 GLN A C 1
ATOM 781 O O . GLN A 1 96 ? -7.650 9.490 -3.762 1.00 95.00 96 GLN A O 1
ATOM 786 N N . LEU A 1 97 ? -5.942 8.820 -5.062 1.00 93.75 97 LEU A N 1
ATOM 787 C CA . LEU A 1 97 ? -6.535 7.526 -5.414 1.00 93.75 97 LEU A CA 1
ATOM 788 C C . LEU A 1 97 ? -6.801 6.674 -4.169 1.00 93.75 97 LEU A C 1
ATOM 790 O O . LEU A 1 97 ? -7.879 6.098 -4.034 1.00 93.75 97 LEU A O 1
ATOM 794 N N . ALA A 1 98 ? -5.849 6.627 -3.236 1.00 95.19 98 ALA A N 1
ATOM 795 C CA . ALA A 1 98 ? -6.004 5.886 -1.989 1.00 95.19 98 ALA A CA 1
ATOM 796 C C . ALA A 1 98 ? -7.105 6.468 -1.092 1.00 95.19 98 ALA A C 1
ATOM 798 O O . ALA A 1 98 ? -7.901 5.713 -0.535 1.00 95.19 98 ALA A O 1
ATOM 799 N N . VAL A 1 99 ? -7.174 7.797 -0.960 1.00 95.44 99 VAL A N 1
ATOM 800 C CA . VAL A 1 99 ? -8.209 8.488 -0.173 1.00 95.44 99 VAL A CA 1
ATOM 801 C C . VAL A 1 99 ? -9.592 8.217 -0.755 1.00 95.44 99 VAL A C 1
ATOM 803 O O . VAL A 1 99 ? -10.499 7.858 -0.007 1.00 95.44 99 VAL A O 1
ATOM 806 N N . LEU A 1 100 ? -9.746 8.338 -2.077 1.00 95.00 100 LEU A N 1
ATOM 807 C CA . LEU A 1 100 ? -11.008 8.061 -2.764 1.00 95.00 100 LEU A CA 1
ATOM 808 C C . LEU A 1 100 ? -11.431 6.599 -2.599 1.00 95.00 100 LEU A C 1
ATOM 810 O O . LEU A 1 100 ? -12.600 6.336 -2.334 1.00 95.00 100 LEU A O 1
ATOM 814 N N . ALA A 1 101 ? -10.491 5.657 -2.705 1.00 95.31 101 ALA A N 1
ATOM 815 C CA . ALA A 1 101 ? -10.774 4.241 -2.503 1.00 95.31 101 ALA A CA 1
ATOM 816 C C . ALA A 1 101 ? -11.226 3.944 -1.062 1.00 95.31 101 ALA A C 1
ATOM 818 O O . ALA A 1 101 ? -12.230 3.261 -0.866 1.00 95.31 101 ALA A O 1
ATOM 819 N N . LEU A 1 102 ? -10.549 4.505 -0.049 1.00 93.75 102 LEU A N 1
ATOM 820 C CA . LEU A 1 102 ? -10.973 4.345 1.346 1.00 93.75 102 LEU A CA 1
ATOM 821 C C . LEU A 1 102 ? -12.348 4.972 1.588 1.00 93.75 102 LEU A C 1
ATOM 823 O O . LEU A 1 102 ? -13.193 4.359 2.236 1.00 93.75 102 LEU A O 1
ATOM 827 N N . GLN A 1 103 ? -12.577 6.181 1.077 1.00 92.50 103 GLN A N 1
ATOM 828 C CA . GLN A 1 103 ? -13.860 6.861 1.210 1.00 92.50 103 GLN A CA 1
ATOM 829 C C . GLN A 1 103 ? -14.987 6.022 0.600 1.00 92.50 103 GLN A C 1
ATOM 831 O O . GLN A 1 103 ? -15.977 5.757 1.278 1.00 92.50 103 GLN A O 1
ATOM 836 N N . ALA A 1 104 ? -14.807 5.549 -0.636 1.00 93.19 104 ALA A N 1
ATOM 837 C CA . ALA A 1 104 ? -15.783 4.714 -1.324 1.00 93.19 104 ALA A CA 1
ATOM 838 C C . ALA A 1 104 ? -16.086 3.426 -0.544 1.00 93.19 104 ALA A C 1
ATOM 840 O O . ALA A 1 104 ? -17.253 3.063 -0.405 1.00 93.19 104 ALA A O 1
ATOM 841 N N . LEU A 1 105 ? -15.065 2.770 0.020 1.00 92.62 105 LEU A N 1
ATOM 842 C CA . LEU A 1 105 ? -15.244 1.593 0.871 1.00 92.62 105 LEU A CA 1
ATOM 843 C C . LEU A 1 105 ? -16.092 1.916 2.110 1.00 92.62 105 LEU A C 1
ATOM 845 O O . LEU A 1 105 ? -17.058 1.210 2.401 1.00 92.62 105 LEU A O 1
ATOM 849 N N . LEU A 1 106 ? -15.748 2.983 2.835 1.00 90.56 106 LEU A N 1
ATOM 850 C CA . LEU A 1 106 ? -16.469 3.384 4.045 1.00 90.56 106 LEU A CA 1
ATOM 851 C C . LEU A 1 106 ? -17.927 3.748 3.738 1.00 90.56 106 LEU A C 1
ATOM 853 O O . LEU A 1 106 ? -18.829 3.301 4.448 1.00 90.56 106 LEU A O 1
ATOM 857 N N . ASP A 1 107 ? -18.165 4.504 2.667 1.00 89.81 107 ASP A N 1
ATOM 858 C CA . ASP A 1 107 ? -19.504 4.907 2.231 1.00 89.81 107 ASP A CA 1
ATOM 859 C C . ASP A 1 107 ? -20.331 3.698 1.776 1.00 89.81 107 ASP A C 1
ATOM 861 O O . ASP A 1 107 ? -21.510 3.585 2.111 1.00 89.81 107 ASP A O 1
ATOM 865 N N . ALA A 1 108 ? -19.709 2.740 1.086 1.00 91.38 108 ALA A N 1
ATOM 866 C CA . ALA A 1 108 ? -20.370 1.514 0.660 1.00 91.38 108 ALA A CA 1
ATOM 867 C C . ALA A 1 108 ? -20.717 0.588 1.838 1.00 91.38 108 ALA A C 1
ATOM 869 O O . ALA A 1 108 ? -21.713 -0.136 1.774 1.00 91.38 108 ALA A O 1
ATOM 870 N N . ILE A 1 109 ? -19.917 0.569 2.908 1.00 89.75 109 ILE A N 1
ATOM 871 C CA . ILE A 1 109 ? -20.271 -0.145 4.144 1.00 89.75 109 ILE A CA 1
ATOM 872 C C . ILE A 1 109 ? -21.444 0.561 4.822 1.00 89.75 109 ILE A C 1
ATOM 874 O O . ILE A 1 109 ? -22.435 -0.088 5.149 1.00 89.75 109 ILE A O 1
ATOM 878 N N . GLU A 1 110 ? -21.363 1.882 4.986 1.00 86.94 110 GLU A N 1
ATOM 879 C CA . GLU A 1 110 ? -22.408 2.675 5.637 1.00 86.94 110 GLU A CA 1
ATOM 880 C C . GLU A 1 110 ? -23.760 2.549 4.927 1.00 86.94 110 GLU A C 1
ATOM 882 O O . GLU A 1 110 ? -24.774 2.322 5.585 1.00 86.94 110 GLU A O 1
ATOM 887 N N . ALA A 1 111 ? -23.774 2.589 3.592 1.00 88.00 111 ALA A N 1
ATOM 888 C CA . ALA A 1 111 ? -24.982 2.429 2.784 1.00 88.00 111 ALA A CA 1
ATOM 889 C C . ALA A 1 111 ? -25.647 1.046 2.926 1.00 88.00 111 ALA A C 1
ATOM 891 O O . ALA A 1 111 ? -26.839 0.908 2.657 1.00 88.00 111 ALA A O 1
ATOM 892 N N . ARG A 1 112 ? -24.893 0.019 3.339 1.00 88.88 112 ARG A N 1
ATOM 893 C CA . ARG A 1 112 ? -25.406 -1.342 3.571 1.00 88.88 112 ARG A CA 1
ATOM 894 C C . ARG A 1 112 ? -25.873 -1.570 5.008 1.00 88.88 112 ARG A C 1
ATOM 896 O O . ARG A 1 112 ? -26.449 -2.621 5.289 1.00 88.88 112 ARG A O 1
ATOM 903 N N . LEU A 1 113 ? -25.627 -0.630 5.922 1.00 83.75 113 LEU A N 1
ATOM 904 C CA . LEU A 1 113 ? -26.081 -0.761 7.302 1.00 83.75 113 LEU A CA 1
ATOM 905 C C . LEU A 1 113 ? -27.594 -0.523 7.409 1.00 83.75 113 LEU A C 1
ATOM 907 O O . LEU A 1 113 ? -28.145 0.337 6.720 1.00 83.75 113 LEU A O 1
ATOM 911 N N . PRO A 1 114 ? -28.290 -1.264 8.291 1.00 80.19 114 PRO A N 1
ATOM 912 C CA . PRO A 1 114 ? -29.717 -1.080 8.488 1.00 80.19 114 PRO A CA 1
ATOM 913 C C . PRO A 1 114 ? -30.021 0.331 9.023 1.00 80.19 114 PRO A C 1
ATOM 915 O O . PRO A 1 114 ? -29.221 0.889 9.782 1.00 80.19 114 PRO A O 1
ATOM 918 N N . PRO A 1 115 ? -31.201 0.899 8.702 1.00 72.25 115 PRO A N 1
ATOM 919 C CA . PRO A 1 115 ? -31.580 2.228 9.159 1.00 72.25 115 PRO A CA 1
ATOM 920 C C . PRO A 1 115 ? -31.500 2.349 10.689 1.00 72.25 115 PRO A C 1
ATOM 922 O O . PRO A 1 115 ? -31.869 1.395 11.390 1.00 72.25 115 PRO A O 1
ATOM 925 N N . PRO A 1 116 ? -31.124 3.526 11.229 1.00 62.66 116 PRO A N 1
ATOM 926 C CA . PRO A 1 116 ? -30.957 3.751 12.669 1.00 62.66 116 PRO A CA 1
ATOM 927 C C . PRO A 1 116 ? -32.185 3.367 13.511 1.00 62.66 116 PRO A C 1
ATOM 929 O O . PRO A 1 116 ? -32.041 2.943 14.658 1.00 62.66 116 PRO A O 1
ATOM 932 N N . ALA A 1 117 ? -33.390 3.470 12.935 1.00 52.84 117 ALA A N 1
ATOM 933 C CA . ALA A 1 117 ? -34.653 3.115 13.582 1.00 52.84 117 ALA A CA 1
ATOM 934 C C . ALA A 1 117 ? -34.764 1.614 13.917 1.00 52.84 117 ALA A C 1
ATOM 936 O O . ALA A 1 117 ? -35.285 1.257 14.968 1.00 52.84 117 ALA A O 1
ATOM 937 N N . THR A 1 118 ? -34.198 0.739 13.084 1.00 51.94 118 THR A N 1
ATOM 938 C CA . THR A 1 118 ? -34.190 -0.722 13.295 1.00 51.94 118 THR A CA 1
ATOM 939 C C . THR A 1 118 ? -33.221 -1.124 14.409 1.00 51.94 118 THR A C 1
ATOM 941 O O . THR A 1 118 ? -33.463 -2.067 15.164 1.00 51.94 118 THR A O 1
ATOM 944 N N . ILE A 1 119 ? -32.130 -0.361 14.546 1.00 52.47 119 ILE A N 1
ATOM 945 C CA . ILE A 1 119 ? -31.098 -0.564 15.565 1.00 52.47 119 ILE A CA 1
ATOM 946 C C . ILE A 1 119 ? -31.628 -0.160 16.947 1.00 52.47 119 ILE A C 1
ATOM 948 O O . ILE A 1 119 ? -31.278 -0.807 17.927 1.00 52.47 119 ILE A O 1
ATOM 952 N N . ALA A 1 120 ? -32.499 0.850 17.052 1.00 47.84 120 ALA A N 1
ATOM 953 C CA . ALA A 1 120 ? -33.092 1.277 18.325 1.00 47.84 120 ALA A CA 1
ATOM 954 C C . ALA A 1 120 ? -33.973 0.190 18.976 1.00 47.84 120 ALA A C 1
ATOM 956 O O . ALA A 1 120 ? -33.881 -0.027 20.184 1.00 47.84 120 ALA A O 1
ATOM 957 N N . THR A 1 121 ? -34.757 -0.548 18.183 1.00 45.84 121 THR A N 1
ATOM 958 C CA . THR A 1 121 ? -35.593 -1.664 18.666 1.00 45.84 121 THR A CA 1
ATOM 959 C C . THR A 1 121 ? -34.788 -2.901 19.072 1.00 45.84 121 THR A C 1
ATOM 961 O O . THR A 1 121 ? -35.160 -3.566 20.033 1.00 45.84 121 THR A O 1
ATOM 964 N N . ALA A 1 122 ? -33.654 -3.184 18.421 1.00 46.91 122 ALA A N 1
ATOM 965 C CA . ALA A 1 122 ? -32.737 -4.250 18.849 1.00 46.91 122 ALA A CA 1
ATOM 966 C C . ALA A 1 122 ? -31.827 -3.822 20.027 1.00 46.91 122 ALA A C 1
ATOM 968 O O . ALA A 1 122 ? -31.423 -4.647 20.848 1.00 46.91 122 ALA A O 1
ATOM 969 N N . ARG A 1 123 ? -31.529 -2.519 20.152 1.00 44.59 123 ARG A N 1
ATOM 970 C CA . ARG A 1 123 ? -30.659 -1.939 21.194 1.00 44.59 123 ARG A CA 1
ATOM 971 C C . ARG A 1 123 ? -31.253 -1.932 22.592 1.00 44.59 123 ARG A C 1
ATOM 973 O O . ARG A 1 123 ? -30.482 -1.957 23.546 1.00 44.59 123 ARG A O 1
ATOM 980 N N . ALA A 1 124 ? -32.576 -1.914 22.739 1.00 42.22 124 ALA A N 1
ATOM 981 C CA . ALA A 1 124 ? -33.199 -1.965 24.063 1.00 42.22 124 ALA A CA 1
ATOM 982 C C . ALA A 1 124 ? -32.889 -3.278 24.817 1.00 42.22 124 ALA A C 1
ATOM 984 O O . ALA A 1 124 ? -32.959 -3.301 26.042 1.00 42.22 124 ALA A O 1
ATOM 985 N N . ALA A 1 125 ? -32.484 -4.341 24.108 1.00 42.25 125 ALA A N 1
ATOM 986 C CA . ALA A 1 125 ? -32.099 -5.620 24.703 1.00 42.25 125 ALA A CA 1
ATOM 987 C C . ALA A 1 125 ? -30.587 -5.766 24.982 1.00 42.25 125 ALA A C 1
ATOM 989 O O . ALA A 1 125 ? -30.196 -6.695 25.682 1.00 42.25 125 ALA A O 1
ATOM 990 N N . THR A 1 126 ? -29.724 -4.871 24.476 1.00 37.72 126 THR A N 1
ATOM 991 C CA . THR A 1 126 ? -28.258 -5.009 24.613 1.00 37.72 126 THR A CA 1
ATOM 992 C C . THR A 1 126 ? -27.617 -3.671 24.988 1.00 37.72 126 THR A C 1
ATOM 994 O O . THR A 1 126 ? -27.091 -2.931 24.157 1.00 37.72 126 THR A O 1
ATOM 997 N N . ILE A 1 127 ? -27.698 -3.330 26.272 1.00 41.69 127 ILE A N 1
ATOM 998 C CA . ILE A 1 127 ? -27.020 -2.178 26.871 1.00 41.69 127 ILE A CA 1
ATOM 999 C C . ILE A 1 127 ? -25.513 -2.479 26.935 1.00 41.69 127 ILE A C 1
ATOM 1001 O O . ILE A 1 127 ? -25.090 -3.209 27.822 1.00 41.69 127 ILE A O 1
ATOM 1005 N N . ALA A 1 128 ? -24.722 -1.929 26.002 1.00 34.16 128 ALA A N 1
ATOM 1006 C CA . ALA A 1 128 ? -23.340 -1.446 26.193 1.00 34.16 128 ALA A CA 1
ATOM 1007 C C . ALA A 1 128 ? -22.699 -1.036 24.846 1.00 34.16 128 ALA A C 1
ATOM 1009 O O . ALA A 1 128 ? -22.530 -1.857 23.952 1.00 34.16 128 ALA A O 1
ATOM 1010 N N . GLY A 1 129 ? -22.268 0.226 24.723 1.00 39.81 129 GLY A N 1
ATOM 1011 C CA . GLY A 1 129 ? -21.204 0.617 23.788 1.00 39.81 129 GLY A CA 1
ATOM 1012 C C . GLY A 1 129 ? -21.613 0.959 22.352 1.00 39.81 129 GLY A C 1
ATOM 1013 O O . GLY A 1 129 ? -21.236 0.275 21.406 1.00 39.81 129 GLY A O 1
ATOM 1014 N N . THR A 1 130 ? -22.281 2.094 22.141 1.00 42.47 130 THR A N 1
ATOM 1015 C CA . THR A 1 130 ? -22.312 2.736 20.817 1.00 42.47 130 THR A CA 1
ATOM 1016 C C . THR A 1 130 ? -20.913 3.284 20.502 1.00 42.47 130 THR A C 1
ATOM 1018 O O . THR A 1 130 ? -20.632 4.453 20.762 1.00 42.47 130 THR A O 1
ATOM 1021 N N . VAL A 1 131 ? -20.002 2.448 19.990 1.00 52.41 131 VAL A N 1
ATOM 1022 C CA . VAL A 1 131 ? -18.681 2.902 19.526 1.00 52.41 131 VAL A CA 1
ATOM 1023 C C . VAL A 1 131 ? -18.872 3.621 18.199 1.00 52.41 131 VAL A C 1
ATOM 1025 O O . VAL A 1 131 ? -18.777 3.057 17.117 1.00 52.41 131 VAL A O 1
ATOM 1028 N N . THR A 1 132 ? -19.197 4.897 18.293 1.00 55.44 132 THR A N 1
ATOM 1029 C CA . THR A 1 132 ? -19.056 5.825 17.184 1.00 55.44 132 THR A CA 1
ATOM 1030 C C . THR A 1 132 ? -17.571 5.984 16.856 1.00 55.44 132 THR A C 1
ATOM 1032 O O . THR A 1 132 ? -16.838 6.540 17.678 1.00 55.44 132 THR A O 1
ATOM 1035 N N . SER A 1 133 ? -17.125 5.504 15.695 1.00 62.38 133 SER A N 1
ATOM 1036 C CA . SER A 1 133 ? -15.713 5.550 15.305 1.00 62.38 133 SER A CA 1
ATOM 1037 C C . SER A 1 133 ? -15.464 6.728 14.368 1.00 62.38 13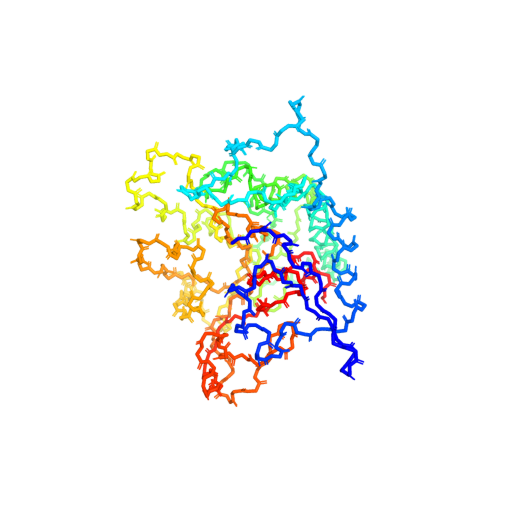3 SER A C 1
ATOM 1039 O O . SER A 1 133 ? -16.021 6.804 13.275 1.00 62.38 133 SER A O 1
ATOM 1041 N N . THR A 1 134 ? -14.609 7.657 14.788 1.00 79.62 134 THR A N 1
ATOM 1042 C CA . THR A 1 134 ? -13.828 8.466 13.844 1.00 79.62 134 THR A CA 1
ATOM 1043 C C . THR A 1 134 ? -12.645 7.633 13.354 1.00 79.62 134 THR A C 1
ATOM 1045 O O . THR A 1 134 ? -12.312 6.613 13.968 1.00 79.62 134 THR A O 1
ATOM 1048 N N . LEU A 1 135 ? -11.987 8.051 12.270 1.00 88.88 135 LEU A N 1
ATOM 1049 C CA . LEU A 1 135 ? -10.704 7.447 11.915 1.00 88.88 135 LEU A CA 1
ATOM 1050 C C . LEU A 1 135 ? -9.716 7.662 13.075 1.00 88.88 135 LEU A C 1
ATOM 1052 O O . LEU A 1 135 ? -9.617 8.780 13.589 1.00 88.88 135 LEU A O 1
ATOM 1056 N N . PRO A 1 136 ? -8.997 6.619 13.521 1.00 89.38 136 PRO A N 1
ATOM 1057 C CA . PRO A 1 136 ? -8.174 6.700 14.726 1.00 89.38 136 PRO A CA 1
ATOM 1058 C C . PRO A 1 136 ? -6.979 7.646 14.552 1.00 89.38 136 PRO A C 1
ATOM 1060 O O . PRO A 1 136 ? -6.526 8.235 15.525 1.00 89.38 136 PRO A O 1
ATOM 1063 N N . TRP A 1 137 ? -6.521 7.855 13.317 1.00 92.06 137 TRP A N 1
ATOM 1064 C CA . TRP A 1 137 ? -5.449 8.786 12.950 1.00 92.06 137 TRP A CA 1
ATOM 1065 C C . TRP A 1 137 ? -5.934 10.194 12.575 1.00 92.06 137 TRP A C 1
ATOM 1067 O O . TRP A 1 137 ? -5.143 10.995 12.072 1.00 92.06 137 TRP A O 1
ATOM 1077 N N . ALA A 1 138 ? -7.218 10.513 12.782 1.00 90.50 138 ALA A N 1
ATOM 1078 C CA . ALA A 1 138 ? -7.760 11.819 12.408 1.00 90.50 138 ALA A CA 1
ATOM 1079 C C . ALA A 1 138 ? -7.106 12.975 13.187 1.00 90.50 138 ALA A C 1
ATOM 1081 O O . ALA A 1 138 ? -6.846 14.040 12.629 1.00 90.50 138 ALA A O 1
ATOM 1082 N N . ASP A 1 139 ? -6.794 12.751 14.466 1.00 90.94 139 ASP A N 1
ATOM 1083 C CA . ASP A 1 139 ? -6.091 13.719 15.307 1.00 90.94 139 ASP A CA 1
ATOM 1084 C C . ASP A 1 139 ? -4.595 13.789 14.918 1.00 90.94 139 ASP A C 1
ATOM 1086 O O . ASP A 1 139 ? -3.900 12.765 14.956 1.00 90.94 139 ASP A O 1
ATOM 1090 N N . PRO A 1 140 ? -4.058 14.974 14.557 1.00 92.75 140 PRO A N 1
ATOM 1091 C CA . PRO A 1 140 ? -2.625 15.166 14.331 1.00 92.75 140 PRO A CA 1
ATOM 1092 C C . PRO A 1 140 ? -1.735 14.665 15.475 1.00 92.75 140 PRO A C 1
ATOM 1094 O O . PRO A 1 140 ? -0.693 14.072 15.201 1.00 92.75 140 PRO A O 1
ATOM 1097 N N . ARG A 1 141 ? -2.159 14.824 16.737 1.00 94.25 141 ARG A N 1
ATOM 1098 C CA . ARG A 1 141 ? -1.388 14.372 17.908 1.00 94.25 141 ARG A CA 1
ATOM 1099 C C . ARG A 1 141 ? -1.247 12.859 17.947 1.00 94.25 141 ARG A C 1
ATOM 1101 O O . ARG A 1 141 ? -0.188 12.347 18.285 1.00 94.25 141 ARG A O 1
ATOM 1108 N N . VAL A 1 142 ? -2.289 12.132 17.543 1.00 93.88 142 VAL A N 1
ATOM 1109 C CA . VAL A 1 142 ? -2.249 10.665 17.476 1.00 93.88 142 VAL A CA 1
ATOM 1110 C C . VAL A 1 142 ? -1.229 10.194 16.438 1.00 93.88 142 VAL A C 1
ATOM 1112 O O . VAL A 1 142 ? -0.506 9.233 16.689 1.00 93.88 142 VAL A O 1
ATOM 1115 N N . ARG A 1 143 ? -1.129 10.883 15.294 1.00 93.12 143 ARG A N 1
ATOM 1116 C CA . ARG A 1 143 ? -0.138 10.578 14.246 1.00 93.12 143 ARG A CA 1
ATOM 1117 C C . ARG A 1 143 ? 1.290 10.875 14.696 1.00 93.12 143 ARG A C 1
ATOM 1119 O O . ARG A 1 143 ? 2.185 10.077 14.427 1.00 93.12 143 ARG A O 1
ATOM 1126 N N . GLU A 1 144 ? 1.485 11.985 15.400 1.00 92.62 144 GLU A N 1
ATOM 1127 C CA . GLU A 1 144 ? 2.773 12.363 15.986 1.00 92.62 144 GLU A CA 1
ATOM 1128 C C . GLU A 1 144 ? 3.223 11.355 17.053 1.00 92.62 144 GLU A C 1
ATOM 1130 O O . GLU A 1 144 ? 4.343 10.845 17.002 1.00 92.62 144 GLU A O 1
ATOM 1135 N N . GLU A 1 145 ? 2.330 10.984 17.972 1.00 92.75 145 GLU A N 1
ATOM 1136 C CA . GLU A 1 145 ? 2.597 9.978 19.003 1.00 92.75 145 GLU A CA 1
ATOM 1137 C C . GLU A 1 145 ? 2.878 8.600 18.392 1.00 92.75 145 GLU A C 1
ATOM 1139 O O . GLU A 1 145 ? 3.767 7.900 18.869 1.00 92.75 145 GLU A O 1
ATOM 1144 N N . ALA A 1 146 ? 2.185 8.234 17.310 1.00 91.44 146 ALA A N 1
ATOM 1145 C CA . ALA A 1 146 ? 2.448 7.026 16.525 1.00 91.44 146 ALA A CA 1
ATOM 1146 C C . ALA A 1 146 ? 3.746 7.096 15.690 1.00 91.44 146 ALA A C 1
ATOM 1148 O O . ALA A 1 146 ? 4.145 6.085 15.114 1.00 91.44 146 ALA A O 1
ATOM 1149 N N . ARG A 1 147 ? 4.408 8.262 15.636 1.00 89.69 147 ARG A N 1
ATOM 1150 C CA . ARG A 1 147 ? 5.606 8.557 14.829 1.00 89.69 147 ARG A CA 1
ATOM 1151 C C . ARG A 1 147 ? 5.428 8.310 13.331 1.00 89.69 147 ARG A C 1
ATOM 1153 O O . ARG A 1 147 ? 6.339 7.848 12.648 1.00 89.69 147 ARG A O 1
ATOM 1160 N N . ILE A 1 148 ? 4.258 8.661 12.805 1.00 89.25 148 ILE A N 1
ATOM 1161 C CA . ILE A 1 148 ? 4.024 8.665 11.359 1.00 89.25 148 ILE A CA 1
ATOM 1162 C C . ILE A 1 148 ? 4.701 9.899 10.757 1.00 89.25 148 ILE A C 1
ATOM 1164 O O . ILE A 1 148 ? 4.366 11.031 11.106 1.00 89.25 148 ILE A O 1
ATOM 1168 N N . LEU A 1 149 ? 5.646 9.687 9.840 1.00 85.75 149 LEU A N 1
ATOM 1169 C CA . LEU A 1 149 ? 6.404 10.769 9.210 1.00 85.75 149 LEU A CA 1
ATOM 1170 C C . LEU A 1 149 ? 5.488 11.643 8.328 1.00 85.75 149 LEU A C 1
ATOM 1172 O O . LEU A 1 149 ? 4.880 11.115 7.394 1.00 85.75 149 LEU A O 1
ATOM 1176 N N . PRO A 1 150 ? 5.407 12.972 8.545 1.00 84.88 150 PRO A N 1
ATOM 1177 C CA . PRO A 1 150 ? 4.546 13.850 7.746 1.00 84.88 150 PRO A CA 1
ATOM 1178 C C . PRO A 1 150 ? 4.893 13.887 6.254 1.00 84.88 150 PRO A C 1
ATOM 1180 O O . PRO A 1 150 ? 4.006 14.072 5.430 1.00 84.88 150 PRO A O 1
ATOM 1183 N N . ASN A 1 151 ? 6.168 13.691 5.908 1.00 83.06 151 ASN A N 1
ATOM 1184 C CA . ASN A 1 151 ? 6.662 13.666 4.530 1.00 83.06 151 ASN A CA 1
ATOM 1185 C C . ASN A 1 151 ? 6.625 12.269 3.884 1.00 83.06 151 ASN A C 1
ATOM 1187 O O . ASN A 1 151 ? 7.249 12.075 2.848 1.00 83.06 151 ASN A O 1
ATOM 1191 N N . SER A 1 152 ? 5.910 11.312 4.477 1.00 86.88 152 SER A N 1
ATOM 1192 C CA . SER A 1 152 ? 5.671 9.985 3.895 1.00 86.88 152 SER A CA 1
ATOM 1193 C C . SER A 1 152 ? 4.279 9.886 3.275 1.00 86.88 152 SER A C 1
ATOM 1195 O O . SER A 1 152 ? 3.361 10.616 3.668 1.00 86.88 152 SER A O 1
ATOM 1197 N N . PHE A 1 153 ? 4.084 8.911 2.389 1.00 91.44 153 PHE A N 1
ATOM 1198 C CA . PHE A 1 153 ? 2.769 8.539 1.875 1.00 91.44 153 PHE A CA 1
ATOM 1199 C C . PHE A 1 153 ? 1.795 8.248 3.017 1.00 91.44 153 PHE A C 1
ATOM 1201 O O . PHE A 1 153 ? 0.675 8.744 2.998 1.00 91.44 153 PHE A O 1
ATOM 1208 N N . ALA A 1 154 ? 2.219 7.495 4.040 1.00 92.38 154 ALA A N 1
ATOM 1209 C CA . ALA A 1 154 ? 1.382 7.179 5.196 1.00 92.38 154 ALA A CA 1
ATOM 1210 C C . ALA A 1 154 ? 0.926 8.450 5.933 1.00 92.38 154 ALA A C 1
ATOM 1212 O O . ALA A 1 154 ? -0.251 8.580 6.275 1.00 92.38 154 ALA A O 1
ATOM 1213 N N . GLY A 1 155 ? 1.833 9.413 6.126 1.00 93.06 155 GLY A N 1
ATOM 1214 C CA . GLY A 1 155 ? 1.530 10.711 6.728 1.00 93.06 155 GLY A CA 1
ATOM 1215 C C . GLY A 1 155 ? 0.531 11.522 5.904 1.00 93.06 155 GLY A C 1
ATOM 1216 O O . GLY A 1 155 ? -0.480 11.977 6.449 1.00 93.06 155 GLY A O 1
ATOM 1217 N N . ALA A 1 156 ? 0.781 11.649 4.599 1.00 94.50 156 ALA A N 1
ATOM 1218 C CA . ALA A 1 156 ? -0.079 12.368 3.661 1.00 94.50 156 ALA A CA 1
ATOM 1219 C C . ALA A 1 156 ? -1.466 11.716 3.529 1.00 94.50 156 ALA A C 1
ATOM 1221 O O . ALA A 1 156 ? -2.486 12.400 3.608 1.00 94.50 156 ALA A O 1
ATOM 1222 N N . PHE A 1 157 ? -1.519 10.390 3.412 1.00 95.75 157 PHE A N 1
ATOM 1223 C CA . PHE A 1 157 ? -2.747 9.602 3.361 1.00 95.75 157 PHE A CA 1
ATOM 1224 C C . PHE A 1 157 ? -3.571 9.741 4.645 1.00 95.75 157 PHE A C 1
ATOM 1226 O O . PHE A 1 157 ? -4.766 10.037 4.584 1.00 95.75 157 PHE A O 1
ATOM 1233 N N . CYS A 1 158 ? -2.950 9.601 5.821 1.00 94.88 158 CYS A N 1
ATOM 1234 C CA . CYS A 1 158 ? -3.652 9.777 7.093 1.00 94.88 158 CYS A CA 1
ATOM 1235 C C . CYS A 1 158 ? -4.161 11.218 7.261 1.00 94.88 158 CYS A C 1
ATOM 1237 O O . CYS A 1 158 ? -5.272 11.417 7.746 1.00 94.88 158 CYS A O 1
ATOM 1239 N N . ALA A 1 159 ? -3.383 12.223 6.840 1.00 94.12 159 ALA A N 1
ATOM 1240 C CA . ALA A 1 159 ? -3.803 13.624 6.868 1.00 94.12 159 ALA A CA 1
ATOM 1241 C C . ALA A 1 159 ? -5.008 13.881 5.953 1.00 94.12 159 ALA A C 1
ATOM 1243 O O . ALA A 1 159 ? -5.994 14.475 6.381 1.00 94.12 159 ALA A O 1
ATOM 1244 N N . ALA A 1 160 ? -4.943 13.410 4.708 1.00 94.25 160 ALA A N 1
ATOM 1245 C CA . ALA A 1 160 ? -5.990 13.625 3.720 1.00 94.25 160 ALA A CA 1
ATOM 1246 C C . ALA A 1 160 ? -7.283 12.889 4.098 1.00 94.25 160 ALA A C 1
ATOM 1248 O O . ALA A 1 160 ? -8.357 13.484 4.089 1.00 94.25 160 ALA A O 1
ATOM 1249 N N . THR A 1 161 ? -7.195 11.628 4.532 1.00 92.81 161 THR A N 1
ATOM 1250 C CA . THR A 1 161 ? -8.370 10.869 5.001 1.00 92.81 161 THR A CA 1
ATOM 1251 C C . THR A 1 161 ? -8.996 11.481 6.256 1.00 92.81 161 THR A C 1
ATOM 1253 O O . THR A 1 161 ? -10.219 11.474 6.379 1.00 92.81 161 THR A O 1
ATOM 1256 N N . ALA A 1 162 ? -8.204 12.094 7.143 1.00 89.38 162 ALA A N 1
ATOM 1257 C CA . ALA A 1 162 ? -8.718 12.848 8.290 1.00 89.38 162 ALA A CA 1
ATOM 1258 C C . ALA A 1 162 ? -9.561 14.072 7.894 1.00 89.38 162 ALA A C 1
ATOM 1260 O O . ALA A 1 162 ? -10.391 14.524 8.681 1.00 89.38 162 ALA A O 1
ATOM 1261 N N . THR A 1 163 ? -9.370 14.623 6.696 1.00 87.06 163 THR A N 1
ATOM 1262 C CA . THR A 1 163 ? -10.194 15.721 6.175 1.00 87.06 163 THR A CA 1
ATOM 1263 C C . THR A 1 163 ? -11.349 15.198 5.325 1.00 87.06 163 THR A C 1
ATOM 1265 O O . THR A 1 163 ? -12.484 15.623 5.508 1.00 87.06 163 THR A O 1
ATOM 1268 N N . THR A 1 164 ? -11.080 14.260 4.417 1.00 85.25 164 THR A N 1
ATOM 1269 C CA . THR A 1 164 ? -12.030 13.824 3.384 1.00 85.25 164 THR A CA 1
ATOM 1270 C C . THR A 1 164 ? -13.008 12.753 3.866 1.00 85.25 164 THR A C 1
ATOM 1272 O O . THR A 1 164 ? -14.171 12.767 3.482 1.00 85.25 164 THR A O 1
ATOM 1275 N N . CYS A 1 165 ? -12.564 11.813 4.705 1.00 82.06 165 CYS A N 1
ATOM 1276 C CA . CYS A 1 165 ? -13.389 10.680 5.147 1.00 82.06 165 CYS A CA 1
ATOM 1277 C C . CYS A 1 165 ? -14.150 10.958 6.454 1.00 82.06 165 CYS A C 1
ATOM 1279 O O . CYS A 1 165 ? -14.914 10.104 6.918 1.00 82.06 165 CYS A O 1
ATOM 1281 N N . THR A 1 166 ? -13.936 12.126 7.062 1.00 68.12 166 THR A N 1
ATOM 1282 C CA . THR A 1 166 ? -14.542 12.507 8.338 1.00 68.12 166 THR A CA 1
ATOM 1283 C C . THR A 1 166 ? -15.893 13.160 8.086 1.00 68.12 166 THR A C 1
ATOM 1285 O O . THR A 1 166 ? -15.999 14.360 7.851 1.00 68.12 166 THR A O 1
ATOM 1288 N N . THR A 1 167 ? -16.951 12.357 8.130 1.00 58.78 167 THR A N 1
ATOM 1289 C CA . THR A 1 167 ? -18.331 12.844 8.148 1.00 58.78 167 THR A CA 1
ATOM 1290 C C . THR A 1 167 ? -18.634 13.516 9.492 1.00 58.78 167 THR A C 1
ATOM 1292 O O . THR A 1 167 ? -18.164 13.072 10.542 1.00 58.78 167 THR A O 1
ATOM 1295 N N . THR A 1 168 ? -19.449 14.580 9.495 1.00 49.19 168 THR A N 1
ATOM 1296 C CA . THR A 1 168 ? -19.930 15.246 10.728 1.00 49.19 168 THR A CA 1
ATOM 1297 C C . THR A 1 168 ? -20.655 14.266 11.662 1.00 49.19 168 THR A C 1
ATOM 1299 O O . THR A 1 168 ? -20.663 14.432 12.881 1.00 49.19 168 THR A O 1
ATOM 1302 N N . THR A 1 169 ? -21.222 13.200 11.097 1.00 52.22 169 THR A N 1
ATOM 1303 C CA . THR A 1 169 ? -21.774 12.047 11.803 1.00 52.22 169 THR A CA 1
ATOM 1304 C C . THR A 1 169 ? -20.712 10.961 11.951 1.00 52.22 169 THR A C 1
ATOM 1306 O O . THR A 1 169 ? -20.180 10.447 10.971 1.00 52.22 169 THR A O 1
ATOM 1309 N N . ARG A 1 170 ? -20.394 10.588 13.194 1.00 68.38 170 ARG A N 1
ATOM 1310 C CA . ARG A 1 170 ? -19.505 9.454 13.473 1.00 68.38 170 ARG A CA 1
ATOM 1311 C C . ARG A 1 170 ? -20.080 8.161 12.879 1.00 68.38 170 ARG A C 1
ATOM 1313 O O . ARG A 1 170 ? -21.266 7.885 13.065 1.00 68.38 170 ARG A O 1
ATOM 1320 N N . ARG A 1 171 ? -19.232 7.338 12.254 1.00 75.75 171 ARG A N 1
ATOM 1321 C CA . ARG A 1 171 ? -19.668 6.075 11.645 1.00 75.75 171 ARG A CA 1
ATOM 1322 C C . ARG A 1 171 ? -19.976 5.029 12.732 1.00 75.75 171 ARG A C 1
ATOM 1324 O O . ARG A 1 171 ? -19.212 4.916 13.697 1.00 75.75 171 ARG A O 1
ATOM 1331 N N . PRO A 1 172 ? -21.086 4.273 12.627 1.00 78.50 172 PRO A N 1
ATOM 1332 C CA . PRO A 1 172 ? -21.535 3.339 13.666 1.00 78.50 172 PRO A CA 1
ATOM 1333 C C . PRO A 1 172 ? -20.870 1.954 13.583 1.00 78.50 172 PRO A C 1
ATOM 1335 O O . PRO A 1 172 ? -21.349 1.009 14.207 1.00 78.50 172 PRO A O 1
ATOM 1338 N N . PHE A 1 173 ? -19.798 1.815 12.805 1.00 84.19 173 PHE A N 1
ATOM 1339 C CA . PHE A 1 173 ? -19.097 0.557 12.587 1.00 84.19 173 PHE A CA 1
ATOM 1340 C C . PHE A 1 173 ? -17.591 0.725 12.768 1.00 84.19 173 PHE A C 1
ATOM 1342 O O . PHE A 1 173 ? -17.037 1.819 12.665 1.00 84.19 173 PHE A O 1
ATOM 1349 N N . ARG A 1 174 ? -16.937 -0.402 13.041 1.00 86.62 174 ARG A N 1
ATOM 1350 C CA . ARG A 1 174 ? -15.484 -0.506 13.199 1.00 86.62 174 ARG A CA 1
ATOM 1351 C C . ARG A 1 174 ? -14.878 -1.565 12.281 1.00 86.62 174 ARG A C 1
ATOM 1353 O O . ARG A 1 174 ? -13.738 -1.414 11.855 1.00 86.62 174 ARG A O 1
ATOM 1360 N N . TYR A 1 175 ? -15.634 -2.620 11.991 1.00 89.12 175 TYR A N 1
ATOM 1361 C CA . TYR A 1 175 ? -15.241 -3.686 11.078 1.00 89.12 175 TYR A CA 1
ATOM 1362 C C . TYR A 1 175 ? -15.491 -3.260 9.633 1.00 89.12 175 TYR A C 1
ATOM 1364 O O . TYR A 1 175 ? -16.560 -2.736 9.324 1.00 89.12 175 TYR A O 1
ATOM 1372 N N . LEU A 1 176 ? -14.494 -3.476 8.777 1.00 88.62 176 LEU A N 1
ATOM 1373 C CA . LEU A 1 176 ? -14.574 -3.238 7.333 1.00 88.62 176 LEU A CA 1
ATOM 1374 C C . LEU A 1 176 ? -14.864 -4.532 6.566 1.00 88.62 176 LEU A C 1
ATOM 1376 O O . LEU A 1 176 ? -15.482 -4.502 5.509 1.00 88.62 176 LEU A O 1
ATOM 1380 N N . ALA A 1 177 ? -14.448 -5.663 7.130 1.00 86.44 177 ALA A N 1
ATOM 1381 C CA . ALA A 1 177 ? -14.732 -7.008 6.653 1.00 86.44 177 ALA A CA 1
ATOM 1382 C C . ALA A 1 177 ? -14.768 -7.966 7.861 1.00 86.44 177 ALA A C 1
ATOM 1384 O O . ALA A 1 177 ? -14.332 -7.581 8.955 1.00 86.44 177 ALA A O 1
ATOM 1385 N N . PRO A 1 178 ? -15.260 -9.209 7.712 1.00 85.50 178 PRO A N 1
ATOM 1386 C CA . PRO A 1 178 ? -15.152 -10.217 8.763 1.00 85.50 178 PRO A CA 1
ATOM 1387 C C . PRO A 1 178 ? -13.702 -10.354 9.248 1.00 85.50 178 PRO A C 1
ATOM 1389 O O . PRO A 1 178 ? -12.800 -10.627 8.462 1.00 85.50 178 PRO A O 1
ATOM 1392 N N . GLY A 1 179 ? -13.472 -10.101 10.538 1.00 85.12 179 GLY A N 1
ATOM 1393 C CA . GLY A 1 179 ? -12.142 -10.163 11.147 1.00 85.12 179 GLY A CA 1
ATOM 1394 C C . GLY A 1 179 ? -11.208 -8.982 10.855 1.00 85.12 179 GLY A C 1
ATOM 1395 O O . GLY A 1 179 ? -10.159 -8.927 11.478 1.00 85.12 179 GLY A O 1
ATOM 1396 N N . ILE A 1 180 ? -11.559 -8.014 9.995 1.00 89.56 180 ILE A N 1
ATOM 1397 C CA . ILE A 1 180 ? -10.731 -6.824 9.706 1.00 89.56 180 ILE A CA 1
ATOM 1398 C C . ILE A 1 180 ? -11.425 -5.558 10.199 1.00 89.56 180 ILE A C 1
ATOM 1400 O O . ILE A 1 180 ? -12.562 -5.266 9.819 1.00 89.56 180 ILE A O 1
ATOM 1404 N N . ARG A 1 181 ? -10.727 -4.757 11.005 1.00 91.12 181 ARG A N 1
ATOM 1405 C CA . ARG A 1 181 ? -11.285 -3.552 11.629 1.00 91.12 181 ARG A CA 1
ATOM 1406 C C . ARG A 1 181 ? -10.324 -2.375 11.680 1.00 91.12 181 ARG A C 1
ATOM 1408 O O . ARG A 1 181 ? -9.105 -2.522 11.645 1.00 91.12 181 ARG A O 1
ATOM 1415 N N . LEU A 1 182 ? -10.896 -1.191 11.874 1.00 91.50 182 LEU A N 1
ATOM 1416 C CA . LEU A 1 182 ? -10.146 -0.001 12.256 1.00 91.50 182 LEU A CA 1
ATOM 1417 C C . LEU A 1 182 ? -9.503 -0.196 13.650 1.00 91.50 182 LEU A C 1
ATOM 1419 O O . LEU A 1 182 ? -10.160 -0.703 14.576 1.00 91.50 182 LEU A O 1
ATOM 1423 N N . PRO A 1 183 ? -8.235 0.209 13.847 1.00 91.44 183 PRO A N 1
ATOM 1424 C CA . PRO A 1 183 ? -7.619 0.222 15.170 1.00 91.44 183 PRO A CA 1
ATOM 1425 C C . PRO A 1 183 ? -8.324 1.222 16.098 1.00 91.44 183 PRO A C 1
ATOM 1427 O O . PRO A 1 183 ? -8.993 2.156 15.662 1.00 91.44 183 PRO A O 1
ATOM 1430 N N . THR A 1 184 ? -8.196 1.029 17.408 1.00 89.94 184 THR A N 1
ATOM 1431 C CA . THR A 1 184 ? -8.478 2.094 18.377 1.00 89.94 184 THR A CA 1
ATOM 1432 C C . THR A 1 184 ? -7.385 3.154 18.281 1.00 89.94 184 THR A C 1
ATOM 1434 O O . THR A 1 184 ? -6.295 2.901 17.774 1.00 89.94 184 THR A O 1
ATOM 1437 N N . VAL A 1 185 ? -7.630 4.333 18.851 1.00 91.00 185 VAL A N 1
ATOM 1438 C CA . VAL A 1 185 ? -6.586 5.355 19.008 1.00 91.00 185 VAL A CA 1
ATOM 1439 C C . VAL A 1 185 ? -5.377 4.810 19.786 1.00 91.00 185 VAL A C 1
ATOM 1441 O O . VAL A 1 185 ? -4.240 5.085 19.421 1.00 91.00 185 VAL A O 1
ATOM 1444 N N . ALA A 1 186 ? -5.603 4.012 20.836 1.00 91.06 186 ALA A N 1
ATOM 1445 C CA . ALA A 1 186 ? -4.524 3.414 21.623 1.00 91.06 186 ALA A CA 1
ATOM 1446 C C . ALA A 1 186 ? -3.703 2.398 20.808 1.00 91.06 186 ALA A C 1
ATOM 1448 O O . ALA A 1 186 ? -2.477 2.458 20.826 1.00 91.06 186 ALA A O 1
ATOM 1449 N N . GLU A 1 187 ? -4.368 1.523 20.048 1.00 91.62 187 GLU A N 1
ATOM 1450 C CA . GLU A 1 187 ? -3.703 0.574 19.142 1.00 91.62 187 GLU A CA 1
ATOM 1451 C C . GLU A 1 187 ? -2.932 1.306 18.036 1.00 91.62 187 GLU A C 1
ATOM 1453 O O . GLU A 1 187 ? -1.796 0.949 17.747 1.00 91.62 187 GLU A O 1
ATOM 1458 N N . PHE A 1 188 ? -3.503 2.367 17.456 1.00 93.00 188 PHE A N 1
ATOM 1459 C CA . PHE A 1 188 ? -2.825 3.135 16.413 1.00 93.00 188 PHE A CA 1
ATOM 1460 C C . PHE A 1 188 ? -1.595 3.886 16.942 1.00 93.00 188 PHE A C 1
ATOM 1462 O O . PHE A 1 188 ? -0.601 3.976 16.231 1.00 93.00 188 PHE A O 1
ATOM 1469 N N . ARG A 1 189 ? -1.622 4.392 18.185 1.00 94.00 189 ARG A N 1
ATOM 1470 C CA . ARG A 1 189 ? -0.443 4.974 18.863 1.00 94.00 189 ARG A CA 1
ATOM 1471 C C . ARG A 1 189 ? 0.660 3.949 19.105 1.00 94.00 189 ARG A C 1
ATOM 1473 O O . ARG A 1 189 ? 1.841 4.293 19.101 1.00 94.00 189 ARG A O 1
ATOM 1480 N N . ALA A 1 190 ? 0.276 2.702 19.348 1.00 90.88 190 ALA A N 1
ATOM 1481 C CA . ALA A 1 190 ? 1.176 1.589 19.602 1.00 90.88 190 ALA A CA 1
ATOM 1482 C C . ALA A 1 190 ? 1.626 0.919 18.290 1.00 90.88 190 ALA A C 1
ATOM 1484 O O . ALA A 1 190 ? 1.522 -0.298 18.141 1.00 90.88 190 ALA A O 1
ATOM 1485 N N . GLN A 1 191 ? 2.122 1.710 17.326 1.00 90.00 191 GLN A N 1
ATOM 1486 C CA . GLN A 1 191 ? 2.653 1.161 16.075 1.00 90.00 191 GLN A CA 1
ATOM 1487 C C . GLN A 1 191 ? 3.792 0.164 16.362 1.00 90.00 191 GLN A C 1
ATOM 1489 O O . GLN A 1 191 ? 4.712 0.506 17.111 1.00 90.00 191 GLN A O 1
ATOM 1494 N N . PRO A 1 192 ? 3.808 -1.023 15.725 1.00 84.44 192 PRO A N 1
ATOM 1495 C CA . PRO A 1 192 ? 4.792 -2.072 16.026 1.00 84.44 192 PRO A CA 1
ATOM 1496 C C . PRO A 1 192 ? 6.254 -1.660 15.812 1.00 84.44 192 PRO A C 1
ATOM 1498 O O . PRO A 1 192 ? 7.155 -2.194 16.451 1.00 84.44 192 PRO A O 1
ATOM 1501 N N . PHE A 1 193 ? 6.497 -0.696 14.921 1.00 81.25 193 PHE A N 1
ATOM 1502 C CA . PHE A 1 193 ? 7.841 -0.236 14.552 1.00 81.25 193 PHE A CA 1
ATOM 1503 C C . PHE A 1 193 ? 8.180 1.158 15.084 1.00 81.25 193 PHE A C 1
ATOM 1505 O O . PHE A 1 193 ? 9.203 1.725 14.699 1.00 81.25 193 PHE A O 1
ATOM 1512 N N . ARG A 1 194 ? 7.344 1.712 15.972 1.00 84.00 194 ARG A N 1
ATOM 1513 C CA . ARG A 1 194 ? 7.459 3.088 16.482 1.00 84.00 194 ARG A CA 1
ATOM 1514 C C . ARG A 1 194 ? 8.844 3.413 17.044 1.00 84.00 194 ARG A C 1
ATOM 1516 O O . ARG A 1 194 ? 9.376 4.494 16.799 1.00 84.00 194 ARG A O 1
ATOM 1523 N N . ASP A 1 195 ? 9.419 2.504 17.826 1.00 80.38 195 ASP A N 1
ATOM 1524 C CA . ASP A 1 195 ? 10.681 2.731 18.545 1.00 80.38 195 ASP A CA 1
ATOM 1525 C C . ASP A 1 195 ? 11.908 2.143 17.838 1.00 80.38 195 ASP A C 1
ATOM 1527 O O . ASP A 1 195 ? 13.038 2.319 18.290 1.00 80.38 195 ASP A O 1
ATOM 1531 N N . TYR A 1 196 ? 11.710 1.500 16.687 1.00 73.50 196 TYR A N 1
ATOM 1532 C CA . TYR A 1 196 ? 12.754 0.722 16.024 1.00 73.50 196 TYR A CA 1
ATOM 1533 C C . TYR A 1 196 ? 13.920 1.580 15.512 1.00 73.50 196 TYR A C 1
ATOM 1535 O O . TYR A 1 196 ? 15.079 1.187 15.591 1.00 73.50 196 TYR A O 1
ATOM 1543 N N . GLU A 1 197 ? 13.643 2.790 15.023 1.00 65.25 197 GLU A N 1
ATOM 1544 C CA . GLU A 1 197 ? 14.680 3.724 14.559 1.00 65.25 197 GLU A CA 1
ATOM 1545 C C . GLU A 1 197 ? 15.547 4.283 15.693 1.00 65.25 197 GLU A C 1
ATOM 1547 O O . GLU A 1 197 ? 16.702 4.632 15.473 1.00 65.25 197 GLU A O 1
ATOM 1552 N N . TYR A 1 198 ? 15.029 4.313 16.922 1.00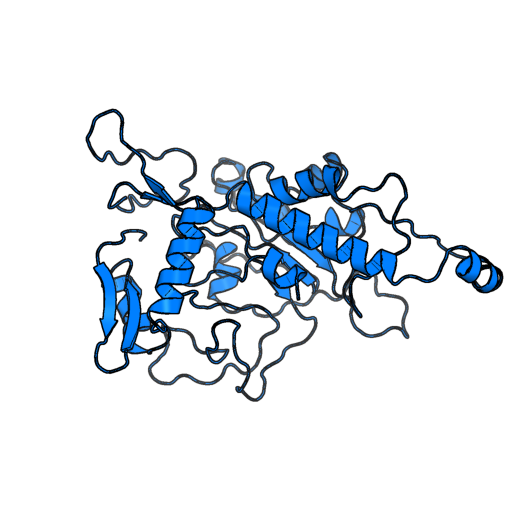 68.88 198 TYR A N 1
ATOM 1553 C CA . TYR A 1 198 ? 15.769 4.805 18.081 1.00 68.88 198 TYR A CA 1
ATOM 1554 C C . TYR A 1 198 ? 16.694 3.745 18.676 1.00 68.88 198 TYR A C 1
ATOM 1556 O O . TYR A 1 198 ? 17.559 4.097 19.483 1.00 68.88 198 TYR A O 1
ATOM 1564 N N . ALA A 1 199 ? 16.547 2.480 18.270 1.00 69.69 199 ALA A N 1
ATOM 1565 C CA . ALA A 1 199 ? 17.477 1.413 18.620 1.00 69.69 199 ALA A CA 1
ATOM 1566 C C . ALA A 1 199 ? 18.856 1.609 17.965 1.00 69.69 199 ALA A C 1
ATOM 1568 O O . ALA A 1 199 ? 19.853 1.124 18.494 1.00 69.69 199 ALA A O 1
ATOM 1569 N N . VAL A 1 200 ? 18.934 2.352 16.852 1.00 72.50 200 VAL A N 1
ATOM 1570 C CA . VAL A 1 200 ? 20.185 2.619 16.128 1.00 72.50 200 VAL A CA 1
ATOM 1571 C C . VAL A 1 200 ? 20.684 4.038 16.443 1.00 72.50 200 VAL A C 1
ATOM 1573 O O . VAL A 1 200 ? 20.007 5.004 16.082 1.00 72.50 200 VAL A O 1
ATOM 1576 N N . PRO A 1 201 ? 21.872 4.210 17.060 1.00 74.19 201 PRO A N 1
ATOM 1577 C CA . PRO A 1 201 ? 22.413 5.531 17.402 1.00 74.19 201 PRO A CA 1
ATOM 1578 C C . PRO A 1 201 ? 22.492 6.500 16.213 1.00 74.19 201 PRO A C 1
ATOM 1580 O O . PRO A 1 201 ? 22.048 7.638 16.320 1.00 74.19 201 PRO A O 1
ATOM 1583 N N . LEU A 1 202 ? 22.940 6.021 15.047 1.00 73.56 202 LEU A N 1
ATOM 1584 C CA . LEU A 1 202 ? 23.062 6.837 13.833 1.00 73.56 202 LEU A CA 1
ATOM 1585 C C . LEU A 1 202 ? 21.720 7.444 13.380 1.00 73.56 202 LEU A C 1
ATOM 1587 O O . LEU A 1 202 ? 21.646 8.620 13.037 1.00 73.56 202 LEU A O 1
ATOM 1591 N N . LEU A 1 203 ? 20.637 6.659 13.418 1.00 71.50 203 LEU A N 1
ATOM 1592 C CA . LEU A 1 203 ? 19.297 7.111 13.014 1.00 71.50 203 LEU A CA 1
ATOM 1593 C C . LEU A 1 203 ? 18.670 8.076 14.032 1.00 71.50 203 LEU A C 1
ATOM 1595 O O . LEU A 1 203 ? 17.794 8.881 13.693 1.00 71.50 203 LEU A O 1
ATOM 1599 N N . ARG A 1 204 ? 19.124 8.016 15.289 1.00 72.94 204 ARG A N 1
ATOM 1600 C CA . ARG A 1 204 ? 18.742 8.974 16.329 1.00 72.94 204 ARG A CA 1
ATOM 1601 C C . ARG A 1 204 ? 19.342 10.348 16.045 1.00 72.94 204 ARG A C 1
ATOM 1603 O O . ARG A 1 204 ? 18.617 11.337 16.132 1.00 72.94 204 ARG A O 1
ATOM 1610 N N . GLU A 1 205 ? 20.625 10.382 15.694 1.00 75.81 205 GLU A N 1
ATOM 1611 C CA . GLU A 1 205 ? 21.395 11.603 15.428 1.00 75.81 205 GLU A CA 1
ATOM 1612 C C . GLU A 1 205 ? 21.057 12.247 14.080 1.00 75.81 205 GLU A C 1
ATOM 1614 O O . GLU A 1 205 ? 21.131 13.468 13.951 1.00 75.81 205 GLU A O 1
ATOM 1619 N N . LEU A 1 206 ? 20.632 11.452 13.092 1.00 74.56 206 LEU A N 1
ATOM 1620 C CA . LEU A 1 206 ? 20.350 11.923 11.736 1.00 74.56 206 LEU A CA 1
ATOM 1621 C C . LEU A 1 206 ? 18.892 11.622 11.339 1.00 74.56 206 LEU A C 1
ATOM 1623 O O . LEU A 1 206 ? 18.625 10.645 10.641 1.00 74.56 206 LEU A O 1
ATOM 1627 N N . PRO A 1 207 ? 17.914 12.461 11.747 1.00 69.69 207 PRO A N 1
ATOM 1628 C CA . PRO A 1 207 ? 16.496 12.201 11.494 1.00 69.69 207 PRO A CA 1
ATOM 1629 C C . PRO A 1 207 ? 16.103 12.125 10.017 1.00 69.69 207 PRO A C 1
ATOM 1631 O O . PRO A 1 207 ? 15.177 11.402 9.667 1.00 69.69 207 PRO A O 1
ATOM 1634 N N . HIS A 1 208 ? 16.812 12.843 9.145 1.00 69.12 208 HIS A N 1
ATOM 1635 C CA . HIS A 1 208 ? 16.604 12.783 7.696 1.00 69.12 208 HIS A CA 1
ATOM 1636 C C . HIS A 1 208 ? 17.029 11.431 7.097 1.00 69.12 208 HIS A C 1
ATOM 1638 O O . HIS A 1 208 ? 16.583 11.082 6.010 1.00 69.12 208 HIS A O 1
ATOM 1644 N N . LEU A 1 209 ? 17.834 10.650 7.829 1.00 67.69 209 LEU A N 1
ATOM 1645 C CA . LEU A 1 209 ? 18.242 9.298 7.460 1.00 67.69 209 LEU A CA 1
ATOM 1646 C C . LEU A 1 209 ? 17.281 8.213 7.983 1.00 67.69 209 LEU A C 1
ATOM 1648 O O . LEU A 1 209 ? 17.561 7.017 7.900 1.00 67.69 209 LEU A O 1
ATOM 1652 N N . ARG A 1 210 ? 16.125 8.580 8.535 1.00 73.38 210 ARG A N 1
ATOM 1653 C CA . ARG A 1 210 ? 15.174 7.583 9.033 1.00 73.38 210 ARG A CA 1
ATOM 1654 C C . ARG A 1 210 ? 14.394 6.954 7.876 1.00 73.38 210 ARG A C 1
ATOM 1656 O O . ARG A 1 210 ? 13.739 7.679 7.121 1.00 73.38 210 ARG A O 1
ATOM 1663 N N . PRO A 1 211 ? 14.415 5.616 7.736 1.00 74.00 211 PRO A N 1
ATOM 1664 C CA . PRO A 1 211 ? 13.553 4.943 6.779 1.00 74.00 211 PRO A CA 1
ATOM 1665 C C . PRO A 1 211 ? 12.092 5.075 7.220 1.00 74.00 211 PRO A C 1
ATOM 1667 O O . PRO A 1 211 ? 11.770 5.092 8.410 1.00 74.00 211 PRO A O 1
ATOM 1670 N N . ILE A 1 212 ? 11.194 5.118 6.249 1.00 78.75 212 ILE A N 1
ATOM 1671 C CA . ILE A 1 212 ? 9.759 5.009 6.471 1.00 78.75 212 ILE A CA 1
ATOM 1672 C C . ILE A 1 212 ? 9.465 3.579 6.911 1.00 78.75 212 ILE A C 1
ATOM 1674 O O . ILE A 1 212 ? 9.890 2.608 6.285 1.00 78.75 212 ILE A O 1
ATOM 1678 N N . ARG A 1 213 ? 8.759 3.436 8.028 1.00 80.75 213 ARG A N 1
ATOM 1679 C CA . ARG A 1 213 ? 8.434 2.125 8.590 1.00 80.75 213 ARG A CA 1
ATOM 1680 C C . ARG A 1 213 ? 7.052 1.665 8.137 1.00 80.75 213 ARG A C 1
ATOM 1682 O O . ARG A 1 213 ? 6.180 2.509 7.910 1.00 80.75 213 ARG A O 1
ATOM 1689 N N . PRO A 1 214 ? 6.825 0.342 8.062 1.00 85.12 214 PRO A N 1
ATOM 1690 C CA . PRO A 1 214 ? 5.493 -0.168 7.805 1.00 85.12 214 PRO A CA 1
ATOM 1691 C C . PRO A 1 214 ? 4.496 0.373 8.832 1.00 85.12 214 PRO A C 1
ATOM 1693 O O . PRO A 1 214 ? 4.756 0.344 10.035 1.00 85.12 214 PRO A O 1
ATOM 1696 N N . THR A 1 215 ? 3.360 0.875 8.357 1.00 89.75 215 THR A N 1
ATOM 1697 C CA . THR A 1 215 ? 2.325 1.473 9.214 1.00 89.75 215 THR A CA 1
ATOM 1698 C C . THR A 1 215 ? 1.117 0.551 9.260 1.00 89.75 215 THR A C 1
ATOM 1700 O O . THR A 1 215 ? 0.506 0.299 8.222 1.00 89.75 215 THR A O 1
ATOM 1703 N N . LEU A 1 216 ? 0.757 0.062 10.449 1.00 91.81 216 LEU A N 1
ATOM 1704 C CA . LEU A 1 216 ? -0.454 -0.729 10.660 1.00 91.81 216 LEU A CA 1
ATOM 1705 C C . LEU A 1 216 ? -1.675 0.176 10.499 1.00 91.81 216 LEU A C 1
ATOM 1707 O O . LEU A 1 216 ? -1.923 1.055 11.333 1.00 91.81 216 LEU A O 1
ATOM 1711 N N . LEU A 1 217 ? -2.431 -0.055 9.430 1.00 93.56 217 LEU A N 1
ATOM 1712 C CA . LEU A 1 217 ? -3.610 0.731 9.089 1.00 93.56 217 LEU A CA 1
ATOM 1713 C C . LEU A 1 217 ? -4.900 0.052 9.555 1.00 93.56 217 LEU A C 1
ATOM 1715 O O . LEU A 1 217 ? -5.761 0.714 10.130 1.00 93.56 217 LEU A O 1
ATOM 1719 N N . LEU A 1 218 ? -5.026 -1.260 9.334 1.00 93.19 218 LEU A N 1
ATOM 1720 C CA . LEU A 1 218 ? -6.183 -2.067 9.741 1.00 93.19 218 LEU A CA 1
ATOM 1721 C C . LEU A 1 218 ? -5.714 -3.251 10.576 1.00 93.19 218 LEU A C 1
ATOM 1723 O O . LEU A 1 218 ? -4.713 -3.866 10.234 1.00 93.19 218 LEU A O 1
ATOM 1727 N N . VAL A 1 219 ? -6.452 -3.597 11.624 1.00 91.44 219 VAL A N 1
ATOM 1728 C CA . VAL A 1 219 ? -6.139 -4.730 12.506 1.00 91.44 219 VAL A CA 1
ATOM 1729 C C . VAL A 1 219 ? -6.966 -5.935 12.084 1.00 91.44 219 VAL A C 1
ATOM 1731 O O . VAL A 1 219 ? -8.170 -5.796 11.854 1.00 91.44 219 VAL A O 1
ATOM 1734 N N . ALA A 1 220 ? -6.328 -7.099 12.012 1.00 87.94 220 ALA A N 1
ATOM 1735 C CA . ALA A 1 220 ? -7.014 -8.375 11.914 1.00 87.94 220 ALA A CA 1
ATOM 1736 C C . ALA A 1 220 ? -7.197 -8.965 13.319 1.00 87.94 220 ALA A C 1
ATOM 1738 O O . ALA A 1 220 ? -6.225 -9.135 14.057 1.00 87.94 220 ALA A O 1
ATOM 1739 N N . ASP A 1 221 ? -8.436 -9.262 13.700 1.00 82.06 221 ASP A N 1
ATOM 1740 C CA . ASP A 1 221 ? -8.715 -9.971 14.946 1.00 82.06 221 ASP A CA 1
ATOM 1741 C C . ASP A 1 221 ? -8.425 -11.476 14.773 1.00 82.06 221 ASP A C 1
ATOM 1743 O O . ASP A 1 221 ? -8.676 -12.029 13.696 1.00 82.06 221 ASP A O 1
ATOM 1747 N N . PRO A 1 222 ? -7.929 -12.171 15.817 1.00 63.69 222 PRO A N 1
ATOM 1748 C CA . PRO A 1 222 ? -7.951 -13.629 15.832 1.00 63.69 222 PRO A CA 1
ATOM 1749 C C . PRO A 1 222 ? -9.407 -14.057 15.734 1.00 63.69 222 PRO A C 1
ATOM 1751 O O . PRO A 1 222 ? -10.243 -13.607 16.521 1.00 63.69 222 PRO A O 1
ATOM 1754 N N . GLY A 1 223 ? -9.727 -14.913 14.775 1.00 56.38 223 GLY A N 1
ATOM 1755 C CA . GLY A 1 223 ? -11.046 -15.516 14.704 1.00 56.38 223 GLY A CA 1
ATOM 1756 C C . GLY A 1 223 ? -11.261 -16.459 15.883 1.00 56.38 223 GLY A C 1
ATOM 1757 O O . GLY A 1 223 ? -11.000 -17.636 15.735 1.00 56.38 223 GLY A O 1
ATOM 1758 N N . ASP A 1 224 ? -11.723 -15.932 17.018 1.00 50.88 224 ASP A N 1
ATOM 1759 C CA . ASP A 1 224 ? -12.385 -16.669 18.099 1.00 50.88 224 ASP A CA 1
ATOM 1760 C C . ASP A 1 224 ? -13.321 -15.708 18.846 1.00 50.88 224 ASP A C 1
ATOM 1762 O O . ASP A 1 224 ? -12.967 -15.037 19.814 1.00 50.88 224 ASP A O 1
ATOM 1766 N N . SER A 1 225 ? -14.559 -15.609 18.360 1.00 46.41 225 SER A N 1
ATOM 1767 C CA . SER A 1 225 ? -15.608 -14.756 18.941 1.00 46.41 225 SER A CA 1
ATOM 1768 C C . SER A 1 225 ? -16.209 -15.316 20.242 1.00 46.41 225 SER A C 1
ATOM 1770 O O . SER A 1 225 ? -17.121 -14.706 20.797 1.00 46.41 225 SER A O 1
ATOM 1772 N N . SER A 1 226 ? -15.743 -16.475 20.725 1.00 41.31 226 SER A N 1
ATOM 1773 C CA . SER A 1 226 ? -16.257 -17.146 21.931 1.00 41.31 226 SER A CA 1
ATOM 1774 C C . SER A 1 226 ? -15.475 -16.839 23.210 1.00 41.31 226 SER A C 1
ATOM 1776 O O . SER A 1 226 ? -15.927 -17.194 24.297 1.00 41.31 226 SER A O 1
ATOM 1778 N N . SER A 1 227 ? -14.327 -16.172 23.111 1.00 41.53 227 SER A N 1
ATOM 1779 C CA . SER A 1 227 ? -13.546 -15.706 24.259 1.00 41.53 227 SER A CA 1
ATOM 1780 C C . SER A 1 227 ? -13.442 -14.181 24.238 1.00 41.53 227 SER A C 1
ATOM 1782 O O . SER A 1 227 ? -13.326 -13.608 23.153 1.00 41.53 227 SER A O 1
ATOM 1784 N N . PRO A 1 228 ? -13.473 -13.497 25.400 1.00 44.12 228 PRO A N 1
ATOM 1785 C CA . PRO A 1 228 ? -13.178 -12.069 25.443 1.00 44.12 228 PRO A CA 1
ATOM 1786 C C . PRO A 1 228 ? -11.837 -11.824 24.737 1.00 44.12 228 PRO A C 1
ATOM 1788 O O . PRO A 1 228 ? -10.912 -12.616 24.944 1.00 44.12 228 PRO A O 1
ATOM 1791 N N . PRO A 1 229 ? -11.725 -10.782 23.889 1.00 46.34 229 PRO A N 1
ATOM 1792 C CA . PRO A 1 229 ? -10.513 -10.549 23.122 1.00 46.34 229 PRO A CA 1
ATOM 1793 C C . PRO A 1 229 ? -9.336 -10.475 24.098 1.00 46.34 229 PRO A C 1
ATOM 1795 O O . PRO A 1 229 ? -9.386 -9.657 25.028 1.00 46.34 229 PRO A O 1
ATOM 1798 N N . PRO A 1 230 ? -8.294 -11.315 23.944 1.00 45.00 230 PRO A N 1
ATOM 1799 C CA . PRO A 1 230 ? -7.093 -11.136 24.728 1.00 45.00 230 PRO A CA 1
ATOM 1800 C C . PRO A 1 230 ? -6.589 -9.719 24.451 1.00 45.00 230 PRO A C 1
ATOM 1802 O O . PRO A 1 230 ? -6.376 -9.305 23.314 1.00 45.00 230 PRO A O 1
ATOM 1805 N N . SER A 1 231 ? -6.500 -8.931 25.514 1.00 48.06 231 SER A N 1
ATOM 1806 C CA . SER A 1 231 ? -5.664 -7.740 25.530 1.00 48.06 231 SER A CA 1
ATOM 1807 C C . SER A 1 231 ? -4.270 -8.254 25.882 1.00 48.06 231 SER A C 1
ATOM 1809 O O . SER A 1 231 ? -4.099 -8.670 27.031 1.00 48.06 231 SER A O 1
ATOM 1811 N N . PRO A 1 232 ? -3.295 -8.314 24.953 1.00 54.09 232 PRO A N 1
ATOM 1812 C CA . PRO A 1 232 ? -3.221 -7.721 23.608 1.00 54.09 232 PRO A CA 1
ATOM 1813 C C . PRO A 1 232 ? -3.615 -8.670 22.446 1.00 54.09 232 PRO A C 1
ATOM 1815 O O . PRO A 1 232 ? -3.617 -9.888 22.637 1.00 54.09 232 PRO A O 1
ATOM 1818 N N . PRO A 1 233 ? -3.899 -8.129 21.232 1.00 55.91 233 PRO A N 1
ATOM 1819 C CA . PRO A 1 233 ? -4.153 -8.935 20.035 1.00 55.91 233 PRO A CA 1
ATOM 1820 C C . PRO A 1 233 ? -3.006 -9.926 19.782 1.00 55.91 233 PRO A C 1
ATOM 1822 O O . PRO A 1 233 ? -1.863 -9.630 20.137 1.00 55.91 233 PRO A O 1
ATOM 1825 N N . PRO A 1 234 ? -3.287 -11.079 19.150 1.00 55.62 234 PRO A N 1
ATOM 1826 C CA . PRO A 1 234 ? -2.316 -12.122 18.862 1.00 55.62 234 PRO A CA 1
ATOM 1827 C C . PRO A 1 234 ? -1.188 -11.506 18.045 1.00 55.62 234 PRO A C 1
ATOM 1829 O O . PRO A 1 234 ? -1.334 -11.146 16.875 1.00 55.62 234 PRO A O 1
ATOM 1832 N N . THR A 1 235 ? -0.053 -11.329 18.700 1.00 59.19 235 THR A N 1
ATOM 1833 C CA . THR A 1 235 ? 1.172 -10.945 18.030 1.00 59.19 235 THR A CA 1
ATOM 1834 C C . THR A 1 235 ? 1.632 -12.148 17.240 1.00 59.19 235 THR A C 1
ATOM 1836 O O . THR A 1 235 ? 2.022 -13.165 17.813 1.00 59.19 235 THR A O 1
ATOM 1839 N N . VAL A 1 236 ? 1.567 -12.038 15.924 1.00 58.19 236 VAL A N 1
ATOM 1840 C CA . VAL A 1 236 ? 2.129 -13.046 15.043 1.00 58.19 236 VAL A CA 1
ATOM 1841 C C . VAL A 1 236 ? 3.567 -12.584 14.830 1.00 58.19 236 VAL A C 1
ATOM 1843 O O . VAL A 1 236 ? 3.829 -11.430 14.479 1.00 58.19 236 VAL A O 1
ATOM 1846 N N . VAL A 1 237 ? 4.525 -13.468 15.082 1.00 55.81 237 VAL A N 1
ATOM 1847 C CA . VAL A 1 237 ? 5.877 -13.326 14.539 1.00 55.81 237 VAL A CA 1
ATOM 1848 C C . VAL A 1 237 ? 5.913 -14.249 13.335 1.00 55.81 237 VAL A C 1
ATOM 1850 O O . VAL A 1 237 ? 6.443 -15.355 13.440 1.00 55.81 237 VAL A O 1
ATOM 1853 N N . PRO A 1 238 ? 5.274 -13.907 12.207 1.00 52.62 238 PRO A N 1
ATOM 1854 C CA . PRO A 1 238 ? 5.573 -14.692 11.039 1.00 52.62 238 PRO A CA 1
ATOM 1855 C C . PRO A 1 238 ? 6.995 -14.354 10.627 1.00 52.62 238 PRO A C 1
ATOM 1857 O O . PRO A 1 238 ? 7.416 -13.213 10.803 1.00 52.62 238 PRO A O 1
ATOM 1860 N N . SER A 1 239 ? 7.711 -15.339 10.095 1.00 51.28 239 SER A N 1
ATOM 1861 C CA . SER A 1 239 ? 8.936 -15.122 9.337 1.00 51.28 239 SER A CA 1
ATOM 1862 C C . SER A 1 23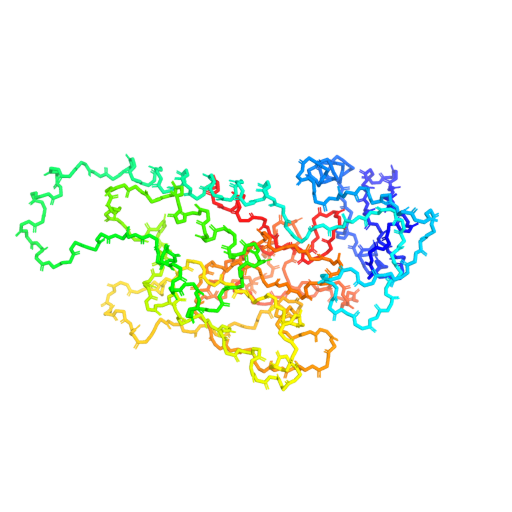9 ? 8.509 -14.517 7.999 1.00 51.28 239 SER A C 1
ATOM 1864 O O . SER A 1 239 ? 8.069 -15.251 7.114 1.00 51.28 239 SER A O 1
ATOM 1866 N N . PRO A 1 240 ? 8.517 -13.189 7.839 1.00 47.41 240 PRO A N 1
ATOM 1867 C CA . PRO A 1 240 ? 8.197 -12.554 6.572 1.00 47.41 240 PRO A CA 1
ATOM 1868 C C . PRO A 1 240 ? 9.307 -12.989 5.624 1.00 47.41 240 PRO A C 1
ATOM 1870 O O . PRO A 1 240 ? 10.451 -13.152 6.063 1.00 47.41 240 PRO A O 1
ATOM 1873 N N . GLY A 1 241 ? 8.989 -13.222 4.351 1.00 46.53 241 GLY A N 1
ATOM 1874 C CA . GLY A 1 241 ? 10.032 -13.495 3.361 1.00 46.53 241 GLY A CA 1
ATOM 1875 C C . GLY A 1 241 ? 11.175 -12.488 3.534 1.00 46.53 241 GLY A C 1
ATOM 1876 O O . GLY A 1 241 ? 10.912 -11.298 3.733 1.00 46.53 241 GLY A O 1
ATOM 1877 N N . ILE A 1 242 ? 12.409 -12.998 3.548 1.00 40.12 242 ILE A N 1
ATOM 1878 C CA . ILE A 1 242 ? 13.636 -12.302 3.971 1.00 40.12 242 ILE A CA 1
ATOM 1879 C C . ILE A 1 242 ? 13.705 -10.883 3.370 1.00 40.12 242 ILE A C 1
ATOM 1881 O O . ILE A 1 242 ? 13.834 -9.908 4.104 1.00 40.12 242 ILE A O 1
ATOM 1885 N N . ASP A 1 243 ? 13.383 -10.739 2.084 1.00 43.44 243 ASP A N 1
ATOM 1886 C CA . ASP A 1 243 ? 13.415 -9.470 1.342 1.00 43.44 243 ASP A CA 1
ATOM 1887 C C . ASP A 1 243 ? 12.394 -8.382 1.744 1.00 43.44 243 ASP A C 1
ATOM 1889 O O . ASP A 1 243 ? 12.474 -7.247 1.270 1.00 43.44 243 ASP A O 1
ATOM 1893 N N . ARG A 1 244 ? 11.389 -8.670 2.577 1.00 50.91 244 ARG A N 1
ATOM 1894 C CA . ARG A 1 244 ? 10.284 -7.714 2.842 1.00 50.91 244 ARG A CA 1
ATOM 1895 C C . ARG A 1 244 ? 10.288 -7.125 4.229 1.00 50.91 244 ARG A C 1
ATOM 1897 O O . ARG A 1 244 ? 9.862 -5.985 4.426 1.00 50.91 244 ARG A O 1
ATOM 1904 N N . ASN A 1 245 ? 10.876 -7.863 5.158 1.00 45.19 245 ASN A N 1
ATOM 1905 C CA . ASN A 1 245 ? 11.462 -7.253 6.334 1.00 45.19 245 ASN A CA 1
ATOM 1906 C C . ASN A 1 245 ? 12.753 -6.499 6.019 1.00 45.19 245 ASN A C 1
ATOM 1908 O O . ASN A 1 245 ? 13.141 -5.679 6.841 1.00 45.19 245 ASN A O 1
ATOM 1912 N N . ASP A 1 246 ? 13.381 -6.693 4.857 1.00 44.09 246 ASP A N 1
ATOM 1913 C CA . ASP A 1 246 ? 14.618 -5.986 4.496 1.00 44.09 246 ASP A CA 1
ATOM 1914 C C . ASP A 1 246 ? 14.461 -4.465 4.335 1.00 44.09 246 ASP A C 1
ATOM 1916 O O . ASP A 1 246 ? 15.439 -3.717 4.409 1.00 44.09 246 ASP A O 1
ATOM 1920 N N . PHE A 1 247 ? 13.236 -3.944 4.210 1.00 46.00 247 PHE A N 1
ATOM 1921 C CA . PHE A 1 247 ? 13.003 -2.497 4.355 1.00 46.00 247 PHE A CA 1
ATOM 1922 C C . PHE A 1 247 ? 13.104 -2.027 5.817 1.00 46.00 247 PHE A C 1
ATOM 1924 O O . PHE A 1 247 ? 13.279 -0.838 6.092 1.00 46.00 247 PHE A O 1
ATOM 1931 N N . ILE A 1 248 ? 13.012 -2.954 6.773 1.00 47.56 248 ILE A N 1
ATOM 1932 C CA . ILE A 1 248 ? 13.262 -2.733 8.198 1.00 47.56 248 ILE A CA 1
ATOM 1933 C C . ILE A 1 248 ? 14.742 -2.978 8.523 1.00 47.56 248 ILE A C 1
ATOM 1935 O O . ILE A 1 248 ? 15.353 -2.155 9.217 1.00 47.56 248 ILE A O 1
ATOM 1939 N N . THR A 1 249 ? 15.292 -4.078 8.008 1.00 42.31 249 THR A N 1
ATOM 1940 C CA . THR A 1 249 ? 16.687 -4.515 8.117 1.00 42.31 249 THR A CA 1
ATOM 1941 C C . THR A 1 249 ? 17.386 -4.220 6.804 1.00 42.31 249 THR A C 1
ATOM 1943 O O . THR A 1 249 ? 17.471 -5.081 5.940 1.00 42.31 249 THR A O 1
ATOM 1946 N N . SER A 1 250 ? 17.842 -2.980 6.619 1.00 41.69 250 SER A N 1
ATOM 1947 C CA . SER A 1 250 ? 18.590 -2.587 5.426 1.00 41.69 250 SER A CA 1
ATOM 1948 C C . SER A 1 250 ? 19.534 -3.711 4.985 1.00 41.69 250 SER A C 1
ATOM 1950 O O . SER A 1 250 ? 20.347 -4.163 5.794 1.00 41.69 250 SER A O 1
ATOM 1952 N N . ARG A 1 251 ? 19.504 -4.097 3.696 1.00 41.19 251 ARG A N 1
ATOM 1953 C CA . ARG A 1 251 ? 20.490 -5.002 3.046 1.00 41.19 251 ARG A CA 1
ATOM 1954 C C . ARG A 1 251 ? 21.960 -4.644 3.332 1.00 41.19 251 ARG A C 1
ATOM 1956 O O . ARG A 1 251 ? 22.879 -5.343 2.925 1.00 41.19 251 ARG A O 1
ATOM 1963 N N . ARG A 1 252 ? 22.205 -3.519 4.004 1.00 41.59 252 ARG A N 1
ATOM 1964 C CA . ARG A 1 252 ? 23.485 -3.104 4.548 1.00 41.59 252 ARG A CA 1
ATOM 1965 C C . ARG A 1 252 ? 23.346 -2.864 6.061 1.00 41.59 252 ARG A C 1
ATOM 1967 O O . ARG A 1 252 ? 22.783 -1.863 6.493 1.00 41.59 252 ARG A O 1
ATOM 1974 N N . GLN A 1 253 ? 23.912 -3.803 6.822 1.00 42.19 253 GLN A N 1
ATOM 1975 C CA . GLN A 1 253 ? 24.675 -3.618 8.069 1.00 42.19 253 GLN A CA 1
ATOM 1976 C C . GLN A 1 253 ? 24.033 -3.750 9.462 1.00 42.19 253 GLN A C 1
ATOM 1978 O O . GLN A 1 253 ? 24.812 -3.906 10.399 1.00 42.19 253 GLN A O 1
ATOM 1983 N N . LEU A 1 254 ? 22.710 -3.794 9.669 1.00 49.41 254 LEU A N 1
ATOM 1984 C CA . LEU A 1 254 ? 22.165 -4.027 11.026 1.00 49.41 254 LEU A CA 1
ATOM 1985 C C . LEU A 1 254 ? 20.931 -4.942 11.010 1.00 49.41 254 LEU A C 1
ATOM 1987 O O . LEU A 1 254 ? 19.796 -4.492 10.858 1.00 49.41 254 LEU A O 1
ATOM 1991 N N . SER A 1 255 ? 21.159 -6.241 11.208 1.00 52.69 255 SER A N 1
ATOM 1992 C CA . SER A 1 255 ? 20.119 -7.245 11.453 1.00 52.69 255 SER A CA 1
ATOM 1993 C C . SER A 1 255 ? 19.553 -7.078 12.866 1.00 52.69 255 SER A C 1
ATOM 1995 O O . SER A 1 255 ? 19.949 -7.770 13.805 1.00 52.69 255 SER A O 1
ATOM 1997 N N . LEU A 1 256 ? 18.664 -6.104 13.042 1.00 59.09 256 LEU A N 1
ATOM 1998 C CA . LEU A 1 256 ? 17.857 -6.004 14.254 1.00 59.09 256 LEU A CA 1
ATOM 1999 C C . LEU A 1 256 ? 16.754 -7.085 14.227 1.00 59.09 256 LEU A C 1
ATOM 2001 O O . LEU A 1 256 ? 16.224 -7.385 13.154 1.00 59.09 256 LEU A O 1
ATOM 2005 N N . PRO A 1 257 ? 16.406 -7.687 15.379 1.00 64.56 257 PRO A N 1
ATOM 2006 C CA . PRO A 1 257 ? 15.336 -8.671 15.445 1.00 64.56 257 PRO A CA 1
ATOM 2007 C C . PRO A 1 257 ? 14.001 -8.005 15.114 1.00 64.56 257 PRO A C 1
ATOM 2009 O O . PRO A 1 257 ? 13.660 -6.953 15.657 1.00 64.56 257 PRO A O 1
ATOM 2012 N N . VAL A 1 258 ? 13.233 -8.633 14.229 1.00 67.88 258 VAL A N 1
ATOM 2013 C CA . VAL A 1 258 ? 11.932 -8.117 13.796 1.00 67.88 258 VAL A CA 1
ATOM 2014 C C . VAL A 1 258 ? 10.963 -8.187 14.982 1.00 67.88 258 VAL A C 1
ATOM 2016 O O . VAL A 1 258 ? 10.774 -9.272 15.537 1.00 67.88 258 VAL A O 1
ATOM 2019 N N . PRO A 1 259 ? 10.349 -7.063 15.401 1.00 70.31 259 PRO A N 1
ATOM 2020 C CA . PRO A 1 259 ? 9.449 -7.064 16.541 1.00 70.31 259 PRO A CA 1
ATOM 2021 C C . PRO A 1 259 ? 8.178 -7.842 16.208 1.00 70.31 259 PRO A C 1
ATOM 2023 O O . PRO A 1 259 ? 7.675 -7.802 15.080 1.00 70.31 259 PRO A O 1
ATOM 2026 N N . ALA A 1 260 ? 7.637 -8.516 17.220 1.00 75.44 260 ALA A N 1
ATOM 2027 C CA . ALA A 1 260 ? 6.328 -9.139 17.129 1.00 75.44 260 ALA A CA 1
ATOM 2028 C C . ALA A 1 260 ? 5.260 -8.084 16.809 1.00 75.44 260 ALA A C 1
ATOM 2030 O O . ALA A 1 260 ? 5.297 -6.970 17.342 1.00 75.44 260 ALA A O 1
ATOM 2031 N N . ARG A 1 261 ? 4.318 -8.419 15.923 1.00 80.31 261 ARG A N 1
ATOM 2032 C CA . ARG A 1 261 ? 3.350 -7.451 15.395 1.00 80.31 261 ARG A CA 1
ATOM 2033 C C . ARG A 1 261 ? 1.970 -8.087 15.196 1.00 80.31 261 ARG A C 1
ATOM 2035 O O . ARG A 1 261 ? 1.886 -9.289 14.960 1.00 80.31 261 ARG A O 1
ATOM 2042 N N . PRO A 1 262 ? 0.876 -7.329 15.357 1.00 85.12 262 PRO A N 1
ATOM 2043 C CA . PRO A 1 262 ? -0.464 -7.857 15.135 1.00 85.12 262 PRO A CA 1
ATOM 2044 C C . PRO A 1 262 ? -0.682 -8.192 13.655 1.00 85.12 262 PRO A C 1
ATOM 2046 O O . PRO A 1 262 ? -0.099 -7.571 12.770 1.00 85.12 262 PRO A O 1
ATOM 2049 N N . ALA A 1 263 ? -1.563 -9.150 13.378 1.00 85.81 263 ALA A N 1
ATOM 2050 C CA . ALA A 1 263 ? -2.073 -9.349 12.027 1.00 85.81 263 ALA A CA 1
ATOM 2051 C C . ALA A 1 263 ? -2.885 -8.119 11.573 1.00 85.81 263 ALA A C 1
ATOM 2053 O O . ALA A 1 263 ? -3.505 -7.426 12.389 1.00 85.81 263 ALA A O 1
ATOM 2054 N N . GLY A 1 264 ? -2.889 -7.827 10.273 1.00 89.19 264 GLY A N 1
ATOM 2055 C CA . GLY A 1 264 ? -3.533 -6.628 9.749 1.00 89.19 264 GLY A CA 1
ATOM 2056 C C . GLY A 1 264 ? -2.978 -6.118 8.424 1.00 89.19 264 GLY A C 1
ATOM 2057 O O . GLY A 1 264 ? -2.023 -6.658 7.872 1.00 89.19 264 GLY A O 1
ATOM 2058 N N . LEU A 1 265 ? -3.597 -5.060 7.903 1.00 91.25 265 LEU A N 1
ATOM 2059 C CA . LEU A 1 265 ? -3.149 -4.381 6.690 1.00 91.25 265 LEU A CA 1
ATOM 2060 C C . LEU A 1 265 ? -2.080 -3.345 7.045 1.00 91.25 265 LEU A C 1
ATOM 2062 O O . LEU A 1 265 ? -2.348 -2.405 7.800 1.00 91.25 265 LEU A O 1
ATOM 2066 N N . TYR A 1 266 ? -0.903 -3.490 6.447 1.00 90.00 266 TYR A N 1
ATOM 2067 C CA . TYR A 1 266 ? 0.228 -2.589 6.612 1.00 90.00 266 TYR A CA 1
ATOM 2068 C C . TYR A 1 266 ? 0.484 -1.799 5.334 1.00 90.00 266 TYR A C 1
ATOM 2070 O O . TYR A 1 266 ? 0.568 -2.368 4.245 1.00 90.00 266 TYR A O 1
ATOM 2078 N N . LEU A 1 267 ? 0.675 -0.487 5.472 1.00 89.69 267 LEU A N 1
ATOM 2079 C CA . LEU A 1 267 ? 1.363 0.302 4.454 1.00 89.69 267 LEU A CA 1
ATOM 2080 C C . LEU A 1 267 ? 2.838 -0.092 4.423 1.00 89.69 267 LEU A C 1
ATOM 2082 O O . LEU A 1 267 ? 3.413 -0.442 5.456 1.00 89.69 267 LEU A O 1
ATOM 2086 N N . SER A 1 268 ? 3.440 -0.039 3.241 1.00 82.50 268 SER A N 1
ATOM 2087 C CA . SER A 1 268 ? 4.828 -0.453 3.035 1.00 82.50 268 SER A CA 1
ATOM 2088 C C . SER A 1 268 ? 5.806 0.479 3.739 1.00 82.50 268 SER A C 1
ATOM 2090 O O . SER A 1 268 ? 5.597 1.689 3.796 1.00 82.50 268 SER A O 1
ATOM 2092 N N . GLY A 1 269 ? 6.887 -0.097 4.265 1.00 77.38 269 GLY A N 1
ATOM 2093 C CA . GLY A 1 269 ? 8.069 0.675 4.629 1.00 77.38 269 GLY A CA 1
ATOM 2094 C C . GLY A 1 269 ? 8.880 1.041 3.388 1.00 77.38 269 GLY A C 1
ATOM 2095 O O . GLY A 1 269 ? 8.702 0.447 2.326 1.00 77.38 269 GLY A O 1
ATOM 2096 N N . ASP A 1 270 ? 9.777 2.005 3.536 1.00 74.56 270 ASP A N 1
ATOM 2097 C CA . ASP A 1 270 ? 10.611 2.504 2.453 1.00 74.56 270 ASP A CA 1
ATOM 2098 C C . ASP A 1 270 ? 11.926 3.063 3.012 1.00 74.56 270 ASP A C 1
ATOM 2100 O O . ASP A 1 270 ? 11.937 3.795 4.000 1.00 74.56 270 ASP A O 1
ATOM 2104 N N . ASN A 1 271 ? 13.059 2.720 2.406 1.00 66.31 271 ASN A N 1
ATOM 2105 C CA . ASN A 1 271 ? 14.371 3.204 2.845 1.00 66.31 271 ASN A CA 1
ATOM 2106 C C . ASN A 1 271 ? 14.796 4.518 2.167 1.00 66.31 271 ASN A C 1
ATOM 2108 O O . ASN A 1 271 ? 15.958 4.907 2.279 1.00 66.31 271 ASN A O 1
ATOM 2112 N N . ARG A 1 272 ? 13.873 5.166 1.447 1.00 62.22 272 ARG A N 1
ATOM 2113 C CA . ARG A 1 272 ? 14.085 6.325 0.571 1.00 62.22 272 ARG A CA 1
ATOM 2114 C C . ARG A 1 272 ? 15.222 6.111 -0.430 1.00 62.22 272 ARG A C 1
ATOM 2116 O O . ARG A 1 272 ? 15.952 7.023 -0.807 1.00 62.22 272 ARG A O 1
ATOM 2123 N N . GLY A 1 273 ? 15.422 4.859 -0.832 1.00 58.09 273 GLY A N 1
ATOM 2124 C CA . GLY A 1 273 ? 16.335 4.499 -1.905 1.00 58.09 273 GLY A CA 1
ATOM 2125 C C . GLY A 1 273 ? 15.680 4.684 -3.272 1.00 58.09 273 GLY A C 1
ATOM 2126 O O . GLY A 1 273 ? 14.468 4.819 -3.396 1.00 58.09 273 GLY A O 1
ATOM 2127 N N . ASN A 1 274 ? 16.465 4.588 -4.342 1.00 49.59 274 ASN A N 1
ATOM 2128 C CA . ASN A 1 274 ? 15.967 4.868 -5.696 1.00 49.59 274 ASN A CA 1
ATOM 2129 C C . ASN A 1 274 ? 14.883 3.882 -6.205 1.00 49.59 274 ASN A C 1
ATOM 2131 O O . ASN A 1 274 ? 14.299 4.115 -7.258 1.00 49.59 274 ASN A O 1
ATOM 2135 N N . ARG A 1 275 ? 14.577 2.795 -5.478 1.00 54.34 275 ARG A N 1
ATOM 2136 C CA . ARG A 1 275 ? 13.533 1.803 -5.829 1.00 54.34 275 ARG A CA 1
ATOM 2137 C C . ARG A 1 275 ? 12.177 2.061 -5.148 1.00 54.34 275 ARG A C 1
ATOM 2139 O O . ARG A 1 275 ? 11.228 1.313 -5.388 1.00 54.34 275 ARG A O 1
ATOM 2146 N N . ALA A 1 276 ? 12.089 3.127 -4.360 1.00 58.06 276 ALA A N 1
ATOM 2147 C CA . ALA A 1 276 ? 11.028 3.440 -3.412 1.00 58.06 276 ALA A CA 1
ATOM 2148 C C . ALA A 1 276 ? 9.603 3.543 -3.992 1.00 58.06 276 ALA A C 1
ATOM 2150 O O . ALA A 1 276 ? 9.378 4.063 -5.090 1.00 58.06 276 ALA A O 1
ATOM 2151 N N . GLY A 1 277 ? 8.628 3.043 -3.233 1.00 71.69 277 GLY A N 1
ATOM 2152 C CA . GLY A 1 277 ? 7.227 2.885 -3.628 1.00 71.69 277 GLY A CA 1
ATOM 2153 C C . GLY A 1 277 ? 6.302 2.813 -2.415 1.00 71.69 277 GLY A C 1
ATOM 2154 O O . GLY A 1 277 ? 5.721 1.770 -2.126 1.00 71.69 277 GLY A O 1
ATOM 2155 N N . GLU A 1 278 ? 6.139 3.936 -1.719 1.00 80.81 278 GLU A N 1
ATOM 2156 C CA . GLU A 1 278 ? 5.476 3.993 -0.407 1.00 80.81 278 GLU A CA 1
ATOM 2157 C C . GLU A 1 278 ? 3.964 3.708 -0.440 1.00 80.81 278 GLU A C 1
ATOM 2159 O O . GLU A 1 278 ? 3.365 3.375 0.580 1.00 80.81 278 GLU A O 1
ATOM 2164 N N . SER A 1 279 ? 3.326 3.830 -1.608 1.00 86.94 279 SER A N 1
ATOM 2165 C CA . SER A 1 279 ? 1.877 3.645 -1.771 1.00 86.94 279 SER A CA 1
ATOM 2166 C C . SER A 1 279 ? 1.415 2.184 -1.707 1.00 86.94 279 SER A C 1
ATOM 2168 O O . SER A 1 279 ? 0.212 1.919 -1.773 1.00 86.94 279 SER A O 1
ATOM 2170 N N . GLY A 1 280 ? 2.347 1.231 -1.643 1.00 85.25 280 GLY A N 1
ATOM 2171 C CA . GLY A 1 280 ? 2.044 -0.194 -1.569 1.00 85.25 280 GLY A CA 1
ATOM 2172 C C . GLY A 1 280 ? 1.534 -0.629 -0.192 1.00 85.25 280 GLY A C 1
ATOM 2173 O O . GLY A 1 280 ? 1.871 -0.020 0.827 1.00 85.25 280 GLY A O 1
ATOM 2174 N N . CYS A 1 281 ? 0.798 -1.733 -0.129 1.00 86.75 281 CYS A N 1
ATOM 2175 C CA . CYS A 1 281 ? 0.398 -2.375 1.120 1.00 86.75 281 CYS A CA 1
ATOM 2176 C C . CYS A 1 281 ? 0.498 -3.905 1.051 1.00 86.75 281 CYS A C 1
ATOM 2178 O O . CYS A 1 281 ? 0.536 -4.504 -0.021 1.00 86.75 281 CYS A O 1
ATOM 2180 N N . HIS A 1 282 ? 0.529 -4.537 2.217 1.00 83.88 282 HIS A N 1
ATOM 2181 C CA . HIS A 1 282 ? 0.460 -5.989 2.362 1.00 83.88 282 HIS A CA 1
ATOM 2182 C C . HIS A 1 282 ? -0.441 -6.335 3.543 1.00 83.88 282 HIS A C 1
ATOM 2184 O O . HIS A 1 282 ? -0.551 -5.574 4.510 1.00 83.88 282 HIS A O 1
ATOM 2190 N N . LEU A 1 283 ? -1.118 -7.476 3.453 1.00 86.06 283 LEU A N 1
ATOM 2191 C CA . LEU A 1 283 ? -2.007 -7.957 4.504 1.00 86.06 283 LEU A CA 1
ATOM 2192 C C . LEU A 1 283 ? -1.331 -9.109 5.241 1.00 86.06 283 LEU A C 1
ATOM 2194 O O . LEU A 1 283 ? -1.116 -10.173 4.668 1.00 86.06 283 LEU A O 1
ATOM 2198 N N . LEU A 1 284 ? -1.016 -8.881 6.511 1.00 84.38 284 LEU A N 1
ATOM 2199 C CA . LEU A 1 284 ? -0.478 -9.880 7.416 1.00 84.38 284 LEU A CA 1
ATOM 2200 C C . LEU A 1 284 ? -1.616 -10.701 8.019 1.00 84.38 284 LEU A C 1
ATOM 2202 O O . LEU A 1 284 ? -2.515 -10.157 8.661 1.00 84.38 284 LEU A O 1
ATOM 2206 N N . LEU A 1 285 ? -1.562 -12.007 7.823 1.00 80.62 285 LEU A N 1
ATOM 2207 C CA . LEU A 1 285 ? -2.519 -12.978 8.319 1.00 80.62 285 LEU A CA 1
ATOM 2208 C C . LEU A 1 285 ? -2.120 -13.482 9.712 1.00 80.62 285 LEU A C 1
ATOM 2210 O O . LEU A 1 285 ? -0.930 -13.589 10.017 1.00 80.62 285 LEU A O 1
ATOM 2214 N N . PRO A 1 286 ? -3.104 -13.855 10.549 1.00 75.31 286 PRO A N 1
ATOM 2215 C CA . PRO A 1 286 ? -2.842 -14.460 11.850 1.00 75.31 286 PRO A CA 1
ATOM 2216 C C . PRO A 1 286 ? -2.418 -15.935 11.774 1.00 75.31 286 PRO A C 1
ATOM 2218 O O . PRO A 1 286 ? -2.108 -16.539 12.795 1.00 75.31 286 PRO A O 1
ATOM 2221 N N . PHE A 1 287 ? -2.405 -16.515 10.575 1.00 73.56 287 PHE A N 1
ATOM 2222 C CA . PHE A 1 287 ? -2.002 -17.888 10.298 1.00 73.56 287 PHE A CA 1
ATOM 2223 C C . PHE A 1 287 ? -1.173 -17.940 9.016 1.00 73.56 287 PHE A C 1
ATOM 2225 O O . PHE A 1 287 ? -1.217 -17.033 8.182 1.00 73.56 287 PHE A O 1
ATOM 2232 N N . SER A 1 288 ? -0.428 -19.025 8.853 1.00 74.81 288 SER A N 1
ATOM 2233 C CA . SER A 1 288 ? 0.311 -19.298 7.629 1.00 74.81 288 SER A CA 1
ATOM 2234 C C . SER A 1 288 ? -0.565 -20.013 6.601 1.00 74.81 288 SER A C 1
ATOM 2236 O O . SER A 1 288 ? -1.418 -20.830 6.933 1.00 74.81 288 SER A O 1
ATOM 2238 N N . ILE A 1 289 ? -0.321 -19.712 5.334 1.00 72.44 289 ILE A N 1
ATOM 2239 C CA . ILE A 1 289 ? -0.923 -20.320 4.152 1.00 72.44 289 ILE A CA 1
ATOM 2240 C C . ILE A 1 289 ? 0.183 -20.854 3.240 1.00 72.44 289 ILE A C 1
ATOM 2242 O O . ILE A 1 289 ? 1.344 -20.467 3.359 1.00 72.44 289 ILE A O 1
ATOM 2246 N N . GLY A 1 290 ? -0.175 -21.737 2.308 1.00 71.44 290 GLY A N 1
ATOM 2247 C CA . GLY A 1 290 ? 0.762 -22.222 1.292 1.00 71.44 290 GLY A CA 1
ATOM 2248 C C . GLY A 1 290 ? 1.563 -23.469 1.670 1.00 71.44 290 GLY A C 1
ATOM 2249 O O . GLY A 1 290 ? 2.480 -23.803 0.938 1.00 71.44 290 GLY A O 1
ATOM 2250 N N . GLU A 1 291 ? 1.185 -24.204 2.722 1.00 70.69 291 GLU A N 1
ATOM 2251 C CA . GLU A 1 291 ? 1.837 -25.471 3.124 1.00 70.69 291 GLU A CA 1
ATOM 2252 C C . GLU A 1 291 ? 1.946 -26.503 1.997 1.00 70.69 291 GLU A C 1
ATOM 2254 O O . GLU A 1 291 ? 2.902 -27.267 1.924 1.00 70.69 291 GLU A O 1
ATOM 2259 N N . GLN A 1 292 ? 1.000 -26.473 1.060 1.00 70.56 292 GLN A N 1
ATOM 2260 C CA . GLN A 1 292 ? 0.985 -27.359 -0.101 1.00 70.56 292 GLN A CA 1
ATOM 2261 C C . GLN A 1 292 ? 1.790 -26.823 -1.301 1.00 70.56 292 GLN A C 1
ATOM 2263 O O . GLN A 1 292 ? 1.805 -27.457 -2.348 1.00 70.56 292 GLN A O 1
ATOM 2268 N N . GLY A 1 293 ? 2.420 -25.648 -1.202 1.00 68.31 293 GLY A N 1
ATOM 2269 C CA . GLY A 1 293 ? 3.322 -25.112 -2.229 1.00 68.31 293 GLY A CA 1
ATOM 2270 C C . GLY A 1 293 ? 2.670 -24.519 -3.488 1.00 68.31 293 GLY A C 1
ATOM 2271 O O . GLY A 1 293 ? 3.368 -24.064 -4.388 1.00 68.31 293 GLY A O 1
ATOM 2272 N N . TRP A 1 294 ? 1.338 -24.488 -3.575 1.00 71.00 294 TRP A N 1
ATOM 2273 C CA . TRP A 1 294 ? 0.609 -24.023 -4.772 1.00 71.00 294 TRP A CA 1
ATOM 2274 C C . TRP A 1 294 ? 0.191 -22.552 -4.735 1.00 71.00 294 TRP A C 1
ATOM 2276 O O . TRP A 1 294 ? -0.457 -22.060 -5.661 1.00 71.00 294 TRP A O 1
ATOM 2286 N N . LEU A 1 295 ? 0.501 -21.852 -3.647 1.00 72.94 295 LEU A N 1
ATOM 2287 C CA . LEU A 1 295 ? 0.061 -20.480 -3.457 1.00 72.94 295 LEU A CA 1
ATOM 2288 C C . LEU A 1 295 ? 0.768 -19.556 -4.452 1.00 72.94 295 LEU A C 1
ATOM 2290 O O . LEU A 1 295 ? 1.983 -19.634 -4.628 1.00 72.94 295 LEU A O 1
ATOM 2294 N N . ARG A 1 296 ? -0.003 -18.676 -5.095 1.00 74.31 296 ARG A N 1
ATOM 2295 C CA . ARG A 1 296 ? 0.515 -17.684 -6.039 1.00 74.31 296 ARG A CA 1
ATOM 2296 C C . ARG A 1 296 ? 0.512 -16.289 -5.435 1.00 74.31 296 ARG A C 1
ATOM 2298 O O . ARG A 1 296 ? -0.354 -15.938 -4.635 1.00 74.31 296 ARG A O 1
ATOM 2305 N N . ARG A 1 297 ? 1.502 -15.506 -5.841 1.00 72.75 297 ARG A N 1
ATOM 2306 C CA . ARG A 1 297 ? 1.654 -14.087 -5.541 1.00 72.75 297 ARG A CA 1
ATOM 2307 C C . ARG A 1 297 ? 0.774 -13.246 -6.483 1.00 72.75 297 ARG A C 1
ATOM 2309 O O . ARG A 1 297 ? 0.204 -13.777 -7.436 1.00 72.75 297 ARG A O 1
ATOM 2316 N N . SER A 1 298 ? 0.613 -11.948 -6.218 1.00 70.81 298 SER A N 1
ATOM 2317 C CA . SER A 1 298 ? -0.286 -11.073 -6.997 1.00 70.81 298 SER A CA 1
ATOM 2318 C C . SER A 1 298 ? 0.179 -10.833 -8.436 1.00 70.81 298 SER A C 1
ATOM 2320 O O . SER A 1 298 ? -0.617 -10.435 -9.275 1.00 70.81 298 SER A O 1
ATOM 2322 N N . ASP A 1 299 ? 1.453 -11.080 -8.726 1.00 67.00 299 ASP A N 1
ATOM 2323 C CA . ASP A 1 299 ? 2.045 -11.078 -10.069 1.00 67.00 299 ASP A CA 1
ATOM 2324 C C . ASP A 1 299 ? 1.95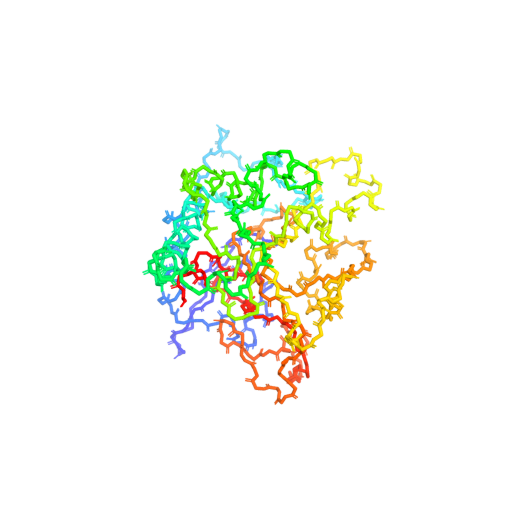4 -12.445 -10.776 1.00 67.00 299 ASP A C 1
ATOM 2326 O O . ASP A 1 299 ? 2.403 -12.583 -11.917 1.00 67.00 299 ASP A O 1
ATOM 2330 N N . GLY A 1 300 ? 1.360 -13.443 -10.113 1.00 71.75 300 GLY A N 1
ATOM 2331 C CA . GLY A 1 300 ? 1.141 -14.793 -10.619 1.00 71.75 300 GLY A CA 1
ATOM 2332 C C . GLY A 1 300 ? 2.274 -15.784 -10.339 1.00 71.75 300 GLY A C 1
ATOM 2333 O O . GLY A 1 300 ? 2.099 -16.972 -10.645 1.00 71.75 300 GLY A O 1
ATOM 2334 N N . THR A 1 301 ? 3.402 -15.357 -9.752 1.00 70.25 301 THR A N 1
ATOM 2335 C CA . THR A 1 301 ? 4.515 -16.274 -9.445 1.00 70.25 301 THR A CA 1
ATOM 2336 C C . THR A 1 301 ? 4.156 -17.210 -8.293 1.00 70.25 301 THR A C 1
ATOM 2338 O O . THR A 1 301 ? 3.312 -16.890 -7.455 1.00 70.25 301 THR A O 1
ATOM 2341 N N . ILE A 1 302 ? 4.808 -18.371 -8.219 1.00 70.06 302 ILE A N 1
ATOM 2342 C CA . ILE A 1 302 ? 4.649 -19.283 -7.080 1.00 70.06 302 ILE A CA 1
ATOM 2343 C C . ILE A 1 302 ? 5.292 -18.644 -5.844 1.00 70.06 302 ILE A C 1
ATOM 2345 O O . ILE A 1 302 ? 6.246 -17.869 -5.933 1.00 70.06 302 ILE A O 1
ATOM 2349 N N . MET A 1 303 ? 4.708 -18.892 -4.681 1.00 69.38 303 MET A N 1
ATOM 2350 C CA . MET A 1 303 ? 5.197 -18.369 -3.420 1.00 69.38 303 MET A CA 1
ATOM 2351 C C . MET A 1 303 ? 6.316 -19.249 -2.848 1.00 69.38 303 MET A C 1
ATOM 2353 O O . MET A 1 303 ? 6.248 -20.474 -2.899 1.00 69.38 303 MET A O 1
ATOM 2357 N N . GLY A 1 304 ? 7.335 -18.611 -2.266 1.00 57.97 304 GLY A N 1
ATOM 2358 C CA . GLY A 1 304 ? 8.476 -19.302 -1.657 1.00 57.97 304 GLY A CA 1
ATOM 2359 C C . GLY A 1 304 ? 9.640 -19.583 -2.600 1.00 57.97 304 GLY A C 1
ATOM 2360 O O . GLY A 1 304 ? 10.654 -20.095 -2.154 1.00 57.97 304 GLY A O 1
ATOM 2361 N N . THR A 1 305 ? 9.521 -19.186 -3.866 1.00 58.31 305 THR A N 1
ATOM 2362 C CA . THR A 1 305 ? 10.663 -19.059 -4.767 1.00 58.31 305 THR A CA 1
ATOM 2363 C C . THR A 1 305 ? 11.296 -17.677 -4.567 1.00 58.31 305 THR A C 1
ATOM 2365 O O . THR A 1 305 ? 10.588 -16.652 -4.576 1.00 58.31 305 THR A O 1
ATOM 2368 N N . ASP A 1 306 ? 12.601 -17.658 -4.303 1.00 56.34 306 ASP A N 1
ATOM 2369 C CA . ASP A 1 306 ? 13.451 -16.465 -4.342 1.00 56.34 306 ASP A CA 1
ATOM 2370 C C . ASP A 1 306 ? 14.237 -16.484 -5.659 1.00 56.34 306 ASP A C 1
ATOM 2372 O O . ASP A 1 306 ? 14.651 -17.548 -6.110 1.00 56.34 306 ASP A O 1
ATOM 2376 N N . TYR A 1 307 ? 14.430 -15.316 -6.271 1.00 53.22 307 TYR A N 1
ATOM 2377 C CA . TYR A 1 307 ? 15.178 -15.172 -7.519 1.00 53.22 307 TYR A CA 1
ATOM 2378 C C . TYR A 1 307 ? 16.633 -15.626 -7.391 1.00 53.22 307 TYR A C 1
ATOM 2380 O O . TYR A 1 307 ? 17.220 -16.053 -8.379 1.00 53.22 307 TYR A O 1
ATOM 2388 N N . ALA A 1 308 ? 17.216 -15.498 -6.195 1.00 52.88 308 ALA A N 1
ATOM 2389 C CA . ALA A 1 308 ? 18.638 -15.738 -5.963 1.00 52.88 308 ALA A CA 1
ATOM 2390 C C . ALA A 1 308 ? 19.003 -17.221 -5.746 1.00 52.88 308 ALA A C 1
ATOM 2392 O O . ALA A 1 308 ? 20.163 -17.588 -5.922 1.00 52.88 308 ALA A O 1
ATOM 2393 N N . ASP A 1 309 ? 18.034 -18.078 -5.401 1.00 50.62 309 ASP A N 1
ATOM 2394 C CA . ASP A 1 309 ? 18.281 -19.469 -4.974 1.00 50.62 309 ASP A CA 1
ATOM 2395 C C . ASP A 1 309 ? 17.940 -20.520 -6.060 1.00 50.62 309 ASP A C 1
ATOM 2397 O O . ASP A 1 309 ? 17.893 -21.729 -5.805 1.00 50.62 309 ASP A O 1
ATOM 2401 N N . ASP A 1 310 ? 17.732 -20.080 -7.305 1.00 48.00 310 ASP A N 1
ATOM 2402 C CA . ASP A 1 310 ? 17.150 -20.862 -8.407 1.00 48.00 310 ASP A CA 1
ATOM 2403 C C . ASP A 1 310 ? 18.117 -21.852 -9.098 1.00 48.00 310 ASP A C 1
ATOM 2405 O O . ASP A 1 310 ? 18.238 -21.904 -10.323 1.00 48.00 310 ASP A O 1
ATOM 2409 N N . ILE A 1 311 ? 18.753 -22.736 -8.323 1.00 49.50 311 ILE A N 1
ATOM 2410 C CA . ILE A 1 311 ? 19.195 -24.036 -8.866 1.00 49.50 311 ILE A CA 1
ATOM 2411 C C . ILE A 1 311 ? 18.072 -25.079 -8.723 1.00 49.50 311 ILE A C 1
ATOM 2413 O O . ILE A 1 311 ? 17.950 -25.952 -9.581 1.00 49.50 311 ILE A O 1
ATOM 2417 N N . LEU A 1 312 ? 17.200 -24.967 -7.709 1.00 50.56 312 LEU A N 1
ATOM 2418 C CA . LEU A 1 312 ? 16.025 -25.829 -7.511 1.00 50.56 312 LEU A CA 1
ATOM 2419 C C . LEU A 1 312 ? 14.938 -25.091 -6.700 1.00 50.56 312 LEU A C 1
ATOM 2421 O O . LEU A 1 312 ? 14.943 -25.198 -5.472 1.00 50.56 312 LEU A O 1
ATOM 2425 N N . PRO A 1 313 ? 13.988 -24.375 -7.333 1.00 50.50 313 PRO A N 1
ATOM 2426 C CA . PRO A 1 313 ? 12.901 -23.723 -6.609 1.00 50.50 313 PRO A CA 1
ATOM 2427 C C . PRO A 1 313 ? 12.074 -24.760 -5.842 1.00 50.50 313 PRO A C 1
ATOM 2429 O O . PRO A 1 313 ? 11.299 -25.522 -6.424 1.00 50.50 313 PRO A O 1
ATOM 2432 N N . THR A 1 314 ? 12.223 -24.795 -4.520 1.00 52.56 314 THR A N 1
ATOM 2433 C CA . THR A 1 314 ? 11.330 -25.557 -3.648 1.00 52.56 314 THR A CA 1
ATOM 2434 C C . THR A 1 314 ? 10.164 -24.661 -3.252 1.00 52.56 314 THR A C 1
ATOM 2436 O O . THR A 1 314 ? 10.406 -23.553 -2.772 1.00 52.56 314 THR A O 1
ATOM 2439 N N . PRO A 1 315 ? 8.906 -25.102 -3.413 1.00 55.97 315 PRO A N 1
ATOM 2440 C CA . PRO A 1 315 ? 7.769 -24.349 -2.911 1.00 55.97 315 PRO A CA 1
ATOM 2441 C C . PRO A 1 315 ? 7.958 -24.018 -1.429 1.00 55.97 315 PRO A C 1
ATOM 2443 O O . PRO A 1 315 ? 8.259 -24.900 -0.622 1.00 55.97 315 PRO A O 1
ATOM 2446 N N . GLY A 1 316 ? 7.797 -22.744 -1.071 1.00 56.88 316 GLY A N 1
ATOM 2447 C CA . GLY A 1 316 ? 7.894 -22.328 0.325 1.00 56.88 316 GLY A CA 1
ATOM 2448 C C . GLY A 1 316 ? 6.737 -22.924 1.105 1.00 56.88 316 GLY A C 1
ATOM 2449 O O . GLY A 1 316 ? 5.585 -22.840 0.685 1.00 56.88 316 GLY A O 1
ATOM 2450 N N . ASN A 1 317 ? 7.048 -23.529 2.243 1.00 54.28 317 ASN A N 1
ATOM 2451 C CA . ASN A 1 317 ? 6.096 -24.313 3.020 1.00 54.28 317 ASN A CA 1
ATOM 2452 C C . ASN A 1 317 ? 5.190 -23.472 3.926 1.00 54.28 317 ASN A C 1
ATOM 2454 O O . ASN A 1 317 ? 4.288 -24.030 4.528 1.00 54.28 317 ASN A O 1
ATOM 2458 N N . THR A 1 318 ? 5.379 -22.157 4.047 1.00 62.38 318 THR A N 1
ATOM 2459 C CA . THR A 1 318 ? 4.451 -21.278 4.774 1.00 62.38 318 THR A CA 1
ATOM 2460 C C . THR A 1 318 ? 4.692 -19.809 4.429 1.00 62.38 318 THR A C 1
ATOM 2462 O O . THR A 1 318 ? 5.830 -19.358 4.327 1.00 62.38 318 THR A O 1
ATOM 2465 N N . ASN A 1 319 ? 3.622 -19.029 4.295 1.00 67.56 319 ASN A N 1
ATOM 2466 C CA . ASN A 1 319 ? 3.676 -17.569 4.294 1.00 67.56 319 ASN A CA 1
ATOM 2467 C C . ASN A 1 319 ? 2.451 -17.018 5.017 1.00 67.56 319 ASN A C 1
ATOM 2469 O O . ASN A 1 319 ? 1.377 -17.598 4.944 1.00 67.56 319 ASN A O 1
ATOM 2473 N N . SER A 1 320 ? 2.587 -15.902 5.706 1.00 69.62 320 SER A N 1
ATOM 2474 C CA . SER A 1 320 ? 1.487 -15.228 6.392 1.00 69.62 320 SER A CA 1
ATOM 2475 C C . SER A 1 320 ? 1.052 -13.947 5.680 1.00 69.62 320 SER A C 1
ATOM 2477 O O . SER A 1 320 ? 0.388 -13.126 6.294 1.00 69.62 320 SER A O 1
ATOM 2479 N N . GLU A 1 321 ? 1.489 -13.686 4.451 1.00 73.19 321 GLU A N 1
ATOM 2480 C CA . GLU A 1 321 ? 1.244 -12.412 3.769 1.00 73.19 321 GLU A CA 1
ATOM 2481 C C . GLU A 1 321 ? 0.410 -12.579 2.498 1.00 73.19 321 GLU A C 1
ATOM 2483 O O . GLU A 1 321 ? 0.691 -13.420 1.643 1.00 73.19 321 GLU A O 1
ATOM 2488 N N . LEU A 1 322 ? -0.584 -11.705 2.346 1.00 76.50 322 LEU A N 1
ATOM 2489 C CA . LEU A 1 322 ? -1.331 -11.488 1.111 1.00 76.50 322 LEU A CA 1
ATOM 2490 C C . LEU A 1 322 ? -0.930 -10.169 0.444 1.00 76.50 322 LEU A C 1
ATOM 2492 O O . LEU A 1 322 ? -0.347 -9.275 1.061 1.00 76.50 322 LEU A O 1
ATOM 2496 N N . TYR A 1 323 ? -1.247 -10.086 -0.849 1.00 68.94 323 TYR A N 1
ATOM 2497 C CA . TYR A 1 323 ? -0.750 -9.081 -1.797 1.00 68.94 323 TYR A CA 1
ATOM 2498 C C . TYR A 1 323 ? 0.780 -9.019 -1.969 1.00 68.94 323 TYR A C 1
ATOM 2500 O O . TYR A 1 323 ? 1.331 -7.939 -2.206 1.00 68.94 323 TYR A O 1
ATOM 2508 N N . PRO A 1 324 ? 1.506 -10.157 -1.891 1.00 69.06 324 PRO A N 1
ATOM 2509 C CA . PRO A 1 324 ? 2.898 -10.167 -2.275 1.00 69.06 324 PRO A CA 1
ATOM 2510 C C . PRO A 1 324 ? 3.028 -9.921 -3.781 1.00 69.06 324 PRO A C 1
ATOM 2512 O O . PRO A 1 324 ? 2.505 -10.702 -4.558 1.00 69.06 324 PRO A O 1
ATOM 2515 N N . CYS A 1 325 ? 3.816 -8.934 -4.193 1.00 62.88 325 CYS A N 1
ATOM 2516 C CA . CYS A 1 325 ? 4.288 -8.806 -5.570 1.00 62.88 325 CYS A CA 1
ATOM 2517 C C . CYS A 1 325 ? 5.819 -8.852 -5.566 1.00 62.88 325 CYS A C 1
ATOM 2519 O O . CYS A 1 325 ? 6.470 -8.260 -4.697 1.00 62.88 325 CYS A O 1
ATOM 2521 N N . VAL A 1 326 ? 6.382 -9.664 -6.447 1.00 60.97 326 VAL A N 1
ATOM 2522 C CA . VAL A 1 326 ? 7.825 -9.818 -6.604 1.00 60.97 326 VAL A CA 1
ATOM 2523 C C . VAL A 1 326 ? 8.314 -8.914 -7.720 1.00 60.97 326 VAL A C 1
ATOM 2525 O O . VAL A 1 326 ? 9.366 -8.299 -7.584 1.00 60.97 326 VAL A O 1
ATOM 2528 N N . ASP A 1 327 ? 7.513 -8.771 -8.773 1.00 61.78 327 ASP A N 1
ATOM 2529 C CA . ASP A 1 327 ? 7.810 -7.924 -9.916 1.00 61.78 327 ASP A CA 1
ATOM 2530 C C . ASP A 1 327 ? 6.528 -7.399 -10.563 1.00 61.78 327 ASP A C 1
ATOM 2532 O O . ASP A 1 327 ? 5.634 -8.162 -10.929 1.00 61.78 327 ASP A O 1
ATOM 2536 N N . ASN A 1 328 ? 6.443 -6.080 -10.730 1.00 61.47 328 ASN A N 1
ATOM 2537 C CA . ASN A 1 328 ? 5.331 -5.433 -11.424 1.00 61.47 328 ASN A CA 1
ATOM 2538 C C . ASN A 1 328 ? 5.663 -5.071 -12.884 1.00 61.47 328 ASN A C 1
ATOM 2540 O O . ASN A 1 328 ? 4.966 -4.250 -13.477 1.00 61.47 328 ASN A O 1
ATOM 2544 N N . GLY A 1 329 ? 6.749 -5.621 -13.437 1.00 55.16 329 GLY A N 1
ATOM 2545 C CA . GLY A 1 329 ? 7.212 -5.364 -14.802 1.00 55.16 329 GLY A CA 1
ATOM 2546 C C . GLY A 1 329 ? 8.109 -4.131 -14.943 1.00 55.16 329 GLY A C 1
ATOM 2547 O O . GLY A 1 329 ? 8.668 -3.917 -16.015 1.00 55.16 329 GLY A O 1
ATOM 2548 N N . CYS A 1 330 ? 8.289 -3.333 -13.884 1.00 58.50 330 CYS A N 1
ATOM 2549 C CA . CYS A 1 330 ? 9.183 -2.169 -13.891 1.00 58.50 330 CYS A CA 1
ATOM 2550 C C . CYS A 1 330 ? 10.206 -2.196 -12.752 1.00 58.50 330 CYS A C 1
ATOM 2552 O O . CYS A 1 330 ? 11.360 -1.834 -12.951 1.00 58.50 330 CYS A O 1
ATOM 2554 N N . VAL A 1 331 ? 9.830 -2.600 -11.538 1.00 59.22 331 VAL A N 1
ATOM 2555 C CA . VAL A 1 331 ? 10.764 -2.628 -10.401 1.00 59.22 331 VAL A CA 1
ATOM 2556 C C . VAL A 1 331 ? 10.431 -3.822 -9.503 1.00 59.22 331 VAL A C 1
ATOM 2558 O O . VAL A 1 331 ? 9.261 -4.000 -9.155 1.00 59.22 331 VAL A O 1
ATOM 2561 N N . PRO A 1 332 ? 11.431 -4.616 -9.080 1.00 56.66 332 PRO A N 1
ATOM 2562 C CA . PRO A 1 332 ? 11.184 -5.750 -8.207 1.00 56.66 332 PRO A CA 1
ATOM 2563 C C . PRO A 1 332 ? 10.840 -5.287 -6.784 1.00 56.66 332 PRO A C 1
ATOM 2565 O O . PRO A 1 332 ? 11.228 -4.198 -6.352 1.00 56.66 332 PRO A O 1
ATOM 2568 N N . GLY A 1 333 ? 10.124 -6.133 -6.045 1.00 60.59 333 GLY A N 1
ATOM 2569 C CA . GLY A 1 333 ? 9.832 -5.971 -4.620 1.00 60.59 333 GLY A CA 1
ATOM 2570 C C . GLY A 1 333 ? 8.774 -4.919 -4.277 1.00 60.59 333 GLY A C 1
ATOM 2571 O O . GLY A 1 333 ? 8.670 -4.527 -3.116 1.00 60.59 333 GLY A O 1
ATOM 2572 N N . ARG A 1 334 ? 7.989 -4.432 -5.246 1.00 69.75 334 ARG A N 1
ATOM 2573 C CA . ARG A 1 334 ? 6.931 -3.441 -4.984 1.00 69.75 334 ARG A CA 1
ATOM 2574 C C . ARG A 1 334 ? 5.649 -4.103 -4.514 1.00 69.75 334 ARG A C 1
ATOM 2576 O O . ARG A 1 334 ? 5.090 -4.902 -5.246 1.00 69.75 334 ARG A O 1
ATOM 2583 N N . HIS A 1 335 ? 5.127 -3.711 -3.354 1.00 76.69 335 HIS A N 1
ATOM 2584 C CA . HIS A 1 335 ? 3.791 -4.124 -2.917 1.00 76.69 335 HIS A CA 1
ATOM 2585 C C . HIS A 1 335 ? 2.673 -3.521 -3.781 1.00 76.69 335 HIS A C 1
ATOM 2587 O O . HIS A 1 335 ? 2.836 -2.464 -4.398 1.00 76.69 335 HIS A O 1
ATOM 2593 N N . VAL A 1 336 ? 1.513 -4.181 -3.782 1.00 80.75 336 VAL A N 1
ATOM 2594 C CA . VAL A 1 336 ? 0.316 -3.720 -4.499 1.00 80.75 336 VAL A CA 1
ATOM 2595 C C . VAL A 1 336 ? -0.142 -2.371 -3.927 1.00 80.75 336 VAL A C 1
ATOM 2597 O O . VAL A 1 336 ? -0.243 -2.248 -2.705 1.00 80.75 336 VAL A O 1
ATOM 2600 N N . PRO A 1 337 ? -0.419 -1.346 -4.756 1.00 86.69 337 PRO A N 1
ATOM 2601 C CA . PRO A 1 337 ? -0.923 -0.064 -4.276 1.00 86.69 337 PRO A CA 1
ATOM 2602 C C . PRO A 1 337 ? -2.206 -0.211 -3.453 1.00 86.69 337 PRO A C 1
ATOM 2604 O O . PRO A 1 337 ? -3.148 -0.883 -3.874 1.00 86.69 337 PRO A O 1
ATOM 2607 N N . ILE A 1 338 ? -2.288 0.483 -2.315 1.00 91.56 338 ILE A N 1
ATOM 2608 C CA . ILE A 1 338 ? -3.422 0.338 -1.391 1.00 91.56 338 ILE A CA 1
ATOM 2609 C C . ILE A 1 338 ? -4.779 0.643 -2.036 1.00 91.56 338 ILE A C 1
ATOM 2611 O O . ILE A 1 338 ? -5.764 -0.014 -1.716 1.00 91.56 338 ILE A O 1
ATOM 2615 N N . HIS A 1 339 ? -4.843 1.590 -2.975 1.00 91.75 339 HIS A N 1
ATOM 2616 C CA . HIS A 1 339 ? -6.100 1.926 -3.645 1.00 91.75 339 HIS A CA 1
ATOM 2617 C C . HIS A 1 339 ? -6.686 0.736 -4.419 1.00 91.75 339 HIS A C 1
ATOM 2619 O O . HIS A 1 339 ? -7.900 0.580 -4.430 1.00 91.75 339 HIS A O 1
ATOM 2625 N N . GLN A 1 340 ? -5.843 -0.130 -4.997 1.00 89.25 340 GLN A N 1
ATOM 2626 C CA . GLN A 1 340 ? -6.294 -1.329 -5.711 1.00 89.25 340 GLN A CA 1
ATOM 2627 C C . GLN A 1 340 ? -6.855 -2.369 -4.738 1.00 89.25 340 GLN A C 1
ATOM 2629 O O . GLN A 1 340 ? -7.851 -3.017 -5.032 1.00 89.25 340 GLN A O 1
ATOM 2634 N N . VAL A 1 341 ? -6.247 -2.503 -3.555 1.00 89.56 341 VAL A N 1
ATOM 2635 C CA . VAL A 1 341 ? -6.726 -3.424 -2.512 1.00 89.56 341 VAL A CA 1
ATOM 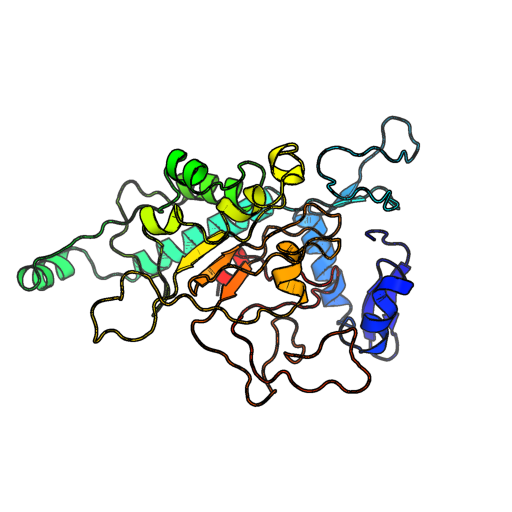2636 C C . VAL A 1 341 ? -8.051 -2.951 -1.912 1.00 89.56 341 VAL A C 1
ATOM 2638 O O . VAL A 1 341 ? -8.904 -3.775 -1.618 1.00 89.56 341 VAL A O 1
ATOM 2641 N N . LEU A 1 342 ? -8.245 -1.639 -1.750 1.00 90.00 342 LEU A N 1
ATOM 2642 C CA . LEU A 1 342 ? -9.470 -1.065 -1.176 1.00 90.00 342 LEU A CA 1
ATOM 2643 C C . LEU A 1 342 ? -10.665 -1.026 -2.149 1.00 90.00 342 LEU A C 1
ATOM 2645 O O . LEU A 1 342 ? -11.788 -0.807 -1.703 1.00 90.00 342 LEU A O 1
ATOM 2649 N N . GLN A 1 343 ? -10.428 -1.174 -3.455 1.00 88.06 343 GLN A N 1
ATOM 2650 C CA . GLN A 1 343 ? -11.470 -1.157 -4.492 1.00 88.06 343 GLN A CA 1
ATOM 2651 C C . GLN A 1 343 ? -12.092 -2.532 -4.775 1.00 88.06 343 GLN A C 1
ATOM 2653 O O . GLN A 1 343 ? -13.170 -2.577 -5.370 1.00 88.06 343 GLN A O 1
ATOM 2658 N N . ASN A 1 344 ? -11.417 -3.616 -4.385 1.00 66.50 344 ASN A N 1
ATOM 2659 C CA . ASN A 1 344 ? -11.885 -4.996 -4.560 1.00 66.50 344 ASN A CA 1
ATOM 2660 C C . ASN A 1 344 ? -12.798 -5.434 -3.412 1.00 66.50 344 ASN A C 1
ATOM 2662 O O . ASN A 1 344 ? -13.767 -6.173 -3.692 1.00 66.50 344 ASN A O 1
#

Organism: NCBI:txid1448312

Sequence (344 aa):
MCGDEYGILFDQVSCKATFVTHCEDNLDRINTGYAWKPLEEIYGAYLAMIASRKVEVRQWPSGRWSWETDTDQLANNPIETIGPWRFHTYTPTDVQLAVLALQALLDAIEARLPPPATIATARAATIAGTVTSTLPWADPRVREEARILPNSFAGAFCAATATTCTTTTRRPFRYLAPGIRLPTVAEFRAQPFRDYEYAVPLLRELPHLRPIRPTLLLVADPGDSSSPPPSPPPTVVPSPGIDRNDFITSRRQLSLPVPARPAGLYLSGDNRGNRAGESGCHLLLPFSIGEQGWLRRSDGTIMGTDYADDILPTPGNTNSELYPCVDNGCVPGRHVPIHQVLQN

pLDDT: mean 70.86, std 17.16, range [34.16, 95.75]

Radius of gyration: 21.8 Å; chains: 1; bounding box: 63×52×57 Å